Protein AF-A0AAN1XYW9-F1 (afdb_monomer)

Organism: NCBI:txid3016050

Radius of gyration: 22.47 Å; Cα contacts (8 Å, |Δi|>4): 338; chains: 1; bounding box: 47×52×66 Å

Sequence (275 aa):
MSMLGVDISKDTFHCCLQRGEKRSEASFENTRTGFRKLRSWLRTHRAHEVHVCMESTGPYWRHLAANLHKAKIRVSVVNPTRTAYFAKSRLLRTKTDAVDARMLAQFCASERPALWEPDSDEILSLRGLLAYRDQLIAQRIALTQIVQSVAVGATLLKMNETHLVGIAEMVKQIESQIQGVLCSDVTLSRNAQLLQTIPGVASLTAANVLAELPVHRLHSAKAAAAYAGLTPAERQSGTPCVRMMWYQLPRKSSVKLGLSGAYHEPTLKRFAAVD

pLDDT: mean 82.21, std 18.02, range [32.16, 96.94]

InterPro domains:
  IPR002525 Transposase IS110-like, N-terminal [PF01548] (4-149)
  IPR003346 Transposase IS116/IS110/IS902, C-terminal [PF02371] (192-239)
  IPR047650 Transposase IS110-like [NF033542] (4-239)
  IPR047650 Transposase IS110-like [PTHR33055] (3-240)

Foldseek 3Di:
DKEWFWEDDDFKIKIWIGDPPDIDIDMATLDPVRLVVVVVVCVVVVVPAYAYEYEPPPDSVQVSLVSCVVVVHFYDYDYPVVLVVQCVVVVPPDDDSNVSRVSRSVCCVPVVDDTDDDDDPLLVVLVVLLVVLVVLVVVLVVLVVVLPDPPDDPVVNVVSVVVNVVSVVVNVVSVVVSVVSCVVDPVSVVQLVVQVVDPPQDSSNSSVCSSQQPVVPAPDPVSRCVSQQLDWDWDPDPDTDIDRDHDDRPDPSSVVVSVVVLVVDPVSVVVVPDD

Mean predicted aligned error: 9.8 Å

Solvent-accessible surface area (backbone atoms only — not comparable to full-atom values): 15506 Å² total; per-residue (Å²): 124,29,25,28,2,34,30,68,48,83,66,33,33,26,37,20,39,36,49,88,89,48,74,50,75,53,74,38,45,64,42,80,66,23,55,52,50,50,55,49,52,37,55,75,68,69,46,84,49,47,40,35,23,31,54,63,60,76,72,60,43,53,63,56,50,53,52,38,46,76,70,73,40,48,37,22,68,39,62,60,68,60,55,53,51,51,39,56,76,68,69,61,82,74,88,44,57,67,54,48,2,40,49,34,16,51,47,39,67,74,68,58,64,68,75,56,73,85,75,54,71,62,47,53,49,48,43,50,47,54,52,53,45,54,50,50,51,51,51,46,54,56,50,50,55,54,66,71,40,94,87,63,56,72,70,58,44,56,52,50,52,54,49,47,53,53,46,53,52,50,45,53,53,47,54,51,49,49,52,49,56,33,66,73,35,72,66,51,34,54,53,35,54,61,43,42,72,40,88,91,35,46,69,70,55,24,50,51,49,63,50,71,48,65,60,95,79,43,93,41,72,67,53,47,34,52,72,48,24,68,46,71,48,79,45,89,75,74,81,79,51,77,47,81,45,82,45,79,55,99,47,80,74,58,66,53,59,60,56,59,51,30,75,73,36,79,78,40,46,74,70,73,72,72,137

Structure (mmCIF, N/CA/C/O backbone):
data_AF-A0AAN1XYW9-F1
#
_entry.id   AF-A0AAN1XYW9-F1
#
loop_
_atom_site.group_PDB
_atom_site.id
_atom_site.type_symbol
_atom_site.label_atom_id
_atom_site.label_alt_id
_atom_site.label_comp_id
_atom_site.label_asym_id
_atom_site.label_entity_id
_atom_site.label_seq_id
_atom_site.pdbx_PDB_ins_code
_atom_site.Cartn_x
_atom_site.Cartn_y
_atom_site.Cartn_z
_atom_site.occupancy
_atom_site.B_iso_or_equiv
_atom_site.auth_seq_id
_atom_site.auth_comp_id
_atom_site.auth_asym_id
_atom_site.auth_atom_id
_atom_site.pdbx_PDB_model_num
ATOM 1 N N . MET A 1 1 ? 11.379 -3.417 -25.604 1.00 83.75 1 MET A N 1
ATOM 2 C CA . MET A 1 1 ? 10.806 -2.984 -24.311 1.00 83.75 1 MET A CA 1
ATOM 3 C C . MET A 1 1 ? 11.900 -2.877 -23.254 1.00 83.75 1 MET A C 1
ATOM 5 O O . MET A 1 1 ? 12.698 -3.799 -23.133 1.00 83.75 1 MET A O 1
ATOM 9 N N . SER A 1 2 ? 11.980 -1.749 -22.549 1.00 93.38 2 SER A N 1
ATOM 10 C CA . SER A 1 2 ? 12.969 -1.493 -21.487 1.00 93.38 2 SER A CA 1
ATOM 11 C C . SER A 1 2 ? 12.341 -1.750 -20.118 1.00 93.38 2 SER A C 1
ATOM 13 O O . SER A 1 2 ? 11.176 -1.405 -19.922 1.00 93.38 2 SER A O 1
ATOM 15 N N . MET A 1 3 ? 13.098 -2.303 -19.173 1.00 96.12 3 MET A N 1
ATOM 16 C CA . MET A 1 3 ? 12.615 -2.534 -17.806 1.00 96.12 3 MET A CA 1
ATOM 17 C C . MET A 1 3 ? 13.219 -1.491 -16.876 1.00 96.12 3 MET A C 1
ATOM 19 O O . MET A 1 3 ? 14.426 -1.276 -16.907 1.00 96.12 3 MET A O 1
ATOM 23 N N . LEU A 1 4 ? 12.396 -0.832 -16.069 1.00 96.94 4 LEU A N 1
ATOM 24 C CA . LEU A 1 4 ? 12.842 0.131 -15.070 1.00 96.94 4 LEU A CA 1
ATOM 25 C C . LEU A 1 4 ? 12.492 -0.408 -13.688 1.00 96.94 4 LEU A C 1
ATOM 27 O O . LEU A 1 4 ? 11.319 -0.473 -13.339 1.00 96.94 4 LEU A O 1
ATOM 31 N N . GLY A 1 5 ? 13.493 -0.779 -12.905 1.00 96.88 5 GLY A N 1
ATOM 32 C CA . GLY A 1 5 ? 13.300 -1.062 -11.489 1.00 96.88 5 GLY A CA 1
ATOM 33 C C . GLY A 1 5 ? 13.424 0.217 -10.677 1.00 96.88 5 GLY A C 1
ATOM 34 O O . GLY A 1 5 ? 14.322 1.021 -10.941 1.00 96.88 5 GLY A O 1
ATOM 35 N N . VAL A 1 6 ? 12.509 0.418 -9.731 1.00 96.12 6 VAL A N 1
ATOM 36 C CA . VAL A 1 6 ? 12.484 1.607 -8.879 1.00 96.12 6 VAL A CA 1
ATOM 37 C C . VAL A 1 6 ? 12.348 1.207 -7.422 1.00 96.12 6 VAL A C 1
ATOM 39 O O . VAL A 1 6 ? 11.307 0.689 -7.019 1.00 96.12 6 VAL A O 1
ATOM 42 N N . ASP A 1 7 ? 13.384 1.502 -6.650 1.00 93.94 7 ASP A N 1
ATOM 43 C CA . ASP A 1 7 ? 13.349 1.421 -5.196 1.00 93.94 7 ASP A CA 1
ATOM 44 C C . ASP A 1 7 ? 13.034 2.804 -4.608 1.00 93.94 7 ASP A C 1
ATOM 46 O O . ASP A 1 7 ? 13.578 3.815 -5.061 1.00 93.94 7 ASP A O 1
ATOM 50 N N . ILE A 1 8 ? 12.085 2.873 -3.672 1.00 92.50 8 ILE A N 1
ATOM 51 C CA . ILE A 1 8 ? 11.446 4.130 -3.255 1.00 92.50 8 ILE A CA 1
ATOM 52 C C . ILE A 1 8 ? 11.586 4.314 -1.751 1.00 92.50 8 ILE A C 1
ATOM 54 O O . ILE A 1 8 ? 11.045 3.548 -0.957 1.00 92.50 8 ILE A O 1
ATOM 58 N N . SER A 1 9 ? 12.216 5.424 -1.385 1.00 89.31 9 SER A N 1
ATOM 59 C CA . SER A 1 9 ? 12.309 5.932 -0.025 1.00 89.31 9 SER A CA 1
ATOM 60 C C . SER A 1 9 ? 11.408 7.156 0.161 1.00 89.31 9 SER A C 1
ATOM 62 O O . SER A 1 9 ? 10.740 7.631 -0.763 1.00 89.31 9 SER A O 1
ATOM 64 N N . LYS A 1 10 ? 11.359 7.676 1.392 1.00 88.62 10 LYS A N 1
ATOM 65 C CA . LYS A 1 10 ? 10.560 8.861 1.731 1.00 88.62 10 LYS A CA 1
ATOM 66 C C . LYS A 1 10 ? 10.903 10.053 0.832 1.00 88.62 10 LYS A C 1
ATOM 68 O O . LYS A 1 10 ? 10.008 10.594 0.186 1.00 88.62 10 LYS A O 1
ATOM 73 N N . ASP A 1 11 ? 12.182 10.421 0.784 1.00 91.69 11 ASP A N 1
ATOM 74 C CA . ASP A 1 11 ? 12.641 11.669 0.161 1.00 91.69 11 ASP A CA 1
ATOM 75 C C . ASP A 1 11 ? 13.210 11.467 -1.252 1.00 91.69 11 ASP A C 1
ATOM 77 O O . ASP A 1 11 ? 13.246 12.404 -2.051 1.00 91.69 11 ASP A O 1
ATOM 81 N N . THR A 1 12 ? 13.618 10.245 -1.599 1.00 94.25 12 THR A N 1
ATOM 82 C CA . THR A 1 12 ? 14.264 9.908 -2.875 1.00 94.25 12 THR A CA 1
ATOM 83 C C . THR A 1 12 ? 13.785 8.566 -3.418 1.00 94.25 12 THR A C 1
ATOM 85 O O . THR A 1 12 ? 13.199 7.753 -2.707 1.00 94.25 12 THR A O 1
ATOM 88 N N . PHE A 1 13 ? 14.040 8.319 -4.699 1.00 94.88 13 PHE A N 1
ATOM 89 C CA . PHE A 1 13 ? 13.904 7.003 -5.308 1.00 94.88 13 PHE A CA 1
ATOM 90 C C . PHE A 1 13 ? 15.073 6.716 -6.253 1.00 94.88 13 PHE A C 1
ATOM 92 O O . PHE A 1 13 ? 15.542 7.599 -6.982 1.00 94.88 13 PHE A O 1
ATOM 99 N N . HIS A 1 14 ? 15.536 5.470 -6.234 1.00 95.69 14 HIS A N 1
ATOM 100 C CA . HIS A 1 14 ? 16.635 4.957 -7.042 1.00 95.69 14 HIS A CA 1
ATOM 101 C C . HIS A 1 14 ? 16.076 4.171 -8.223 1.00 95.69 14 HIS A C 1
ATOM 103 O O . HIS A 1 14 ? 15.133 3.397 -8.094 1.00 95.69 14 HIS A O 1
ATOM 109 N N . CYS A 1 15 ? 16.636 4.398 -9.403 1.00 96.69 15 CYS A N 1
ATOM 110 C CA . CYS A 1 15 ? 16.171 3.847 -10.665 1.00 96.69 15 CYS A CA 1
ATOM 111 C C . CYS A 1 15 ? 17.282 3.048 -11.337 1.00 96.69 15 CYS A C 1
ATOM 113 O O . CYS A 1 15 ? 18.400 3.538 -11.487 1.00 96.69 15 CYS A O 1
ATOM 115 N N . CYS A 1 16 ? 16.941 1.862 -11.836 1.00 96.75 16 CYS A N 1
ATOM 116 C CA . CYS A 1 16 ? 17.793 1.074 -12.718 1.00 96.75 16 CYS A CA 1
ATOM 117 C C . CYS A 1 16 ? 17.035 0.765 -14.012 1.00 96.75 16 CYS A C 1
ATOM 119 O O . CYS A 1 16 ? 16.055 0.017 -14.010 1.00 96.75 16 CYS A O 1
ATOM 121 N N . LEU A 1 17 ? 17.472 1.358 -15.123 1.00 96.62 17 LEU A N 1
ATOM 122 C CA . LEU A 1 17 ? 16.944 1.100 -16.458 1.00 96.62 17 LEU A CA 1
ATOM 123 C C . LEU A 1 17 ? 17.774 0.004 -17.132 1.00 96.62 17 LEU A C 1
ATOM 125 O O . LEU A 1 17 ? 18.958 0.187 -17.411 1.00 96.62 17 LEU A O 1
ATOM 129 N N . GLN A 1 18 ? 17.125 -1.110 -17.446 1.00 94.25 18 GLN A N 1
ATOM 130 C CA . GLN A 1 18 ? 17.683 -2.250 -18.162 1.00 94.25 18 GLN A CA 1
ATOM 131 C C . GLN A 1 18 ? 17.183 -2.258 -19.615 1.00 94.25 18 GLN A C 1
ATOM 133 O O . GLN A 1 18 ? 15.976 -2.281 -19.883 1.00 94.25 18 GLN A O 1
ATOM 138 N N . ARG A 1 19 ? 18.120 -2.286 -20.570 1.00 89.44 19 ARG A N 1
ATOM 139 C CA . ARG A 1 19 ? 17.864 -2.411 -22.014 1.00 89.44 19 ARG A CA 1
ATOM 140 C C . ARG A 1 19 ? 18.784 -3.470 -22.619 1.00 89.44 19 ARG A C 1
ATOM 142 O O . ARG A 1 19 ? 19.917 -3.167 -22.989 1.00 89.44 19 ARG A O 1
ATOM 149 N N . GLY A 1 20 ? 18.298 -4.706 -22.735 1.00 83.00 20 GLY A N 1
ATOM 150 C CA . GLY A 1 20 ? 19.160 -5.836 -23.097 1.00 83.00 20 GLY A CA 1
ATOM 151 C C . GLY A 1 20 ? 20.253 -5.989 -22.042 1.00 83.00 20 GLY A C 1
ATOM 152 O O . GLY A 1 20 ? 19.934 -6.060 -20.859 1.00 83.00 20 GLY A O 1
ATOM 153 N N . GLU A 1 21 ? 21.521 -5.947 -22.441 1.00 82.31 21 GLU A N 1
ATOM 154 C CA . GLU A 1 21 ? 22.665 -5.979 -21.516 1.00 82.31 21 GLU A CA 1
ATOM 155 C C . GLU A 1 21 ? 23.029 -4.603 -20.937 1.00 82.31 21 GLU A C 1
ATOM 157 O O . GLU A 1 21 ? 23.646 -4.518 -19.874 1.00 82.31 21 GLU A O 1
ATOM 162 N N . LYS A 1 22 ? 22.611 -3.510 -21.591 1.00 89.31 22 LYS A N 1
ATOM 163 C CA . LYS A 1 22 ? 22.940 -2.149 -21.152 1.00 89.31 22 LYS A CA 1
ATOM 164 C C . LYS A 1 22 ? 22.124 -1.758 -19.924 1.00 89.31 22 LYS A C 1
ATOM 166 O O . LYS A 1 22 ? 20.918 -2.014 -19.850 1.00 89.31 22 LYS A O 1
ATOM 171 N N . ARG A 1 23 ? 22.798 -1.090 -18.987 1.00 92.06 23 ARG A N 1
ATOM 172 C CA . ARG A 1 23 ? 22.231 -0.586 -17.735 1.00 92.06 23 ARG A CA 1
ATOM 173 C C . ARG A 1 23 ? 22.511 0.898 -17.581 1.00 92.06 23 ARG A C 1
ATOM 175 O O . ARG A 1 23 ? 23.581 1.375 -17.955 1.00 92.06 23 ARG A O 1
ATOM 182 N N . SER A 1 24 ? 21.551 1.612 -17.015 1.00 94.75 24 SER A N 1
ATOM 183 C CA . SER A 1 24 ? 21.704 3.012 -16.629 1.00 94.75 24 SER A CA 1
ATOM 184 C C . SER A 1 24 ? 21.036 3.216 -15.279 1.00 94.75 24 SER A C 1
ATOM 186 O O . SER A 1 24 ? 19.908 2.771 -15.074 1.00 94.75 24 SER A O 1
ATOM 188 N N . GLU A 1 25 ? 21.732 3.872 -14.360 1.00 95.62 25 GLU A N 1
ATOM 189 C CA . GLU A 1 25 ? 21.270 4.087 -12.990 1.00 95.62 25 GLU A CA 1
ATOM 190 C C . GLU A 1 25 ? 21.166 5.587 -12.715 1.00 95.62 25 GLU A C 1
ATOM 192 O O . GLU A 1 25 ? 21.947 6.382 -13.240 1.00 95.62 25 GLU A O 1
ATOM 197 N N . ALA A 1 26 ? 20.157 5.981 -11.945 1.00 96.19 26 ALA A N 1
ATOM 198 C CA . ALA A 1 26 ? 19.940 7.364 -11.545 1.00 96.19 26 ALA A CA 1
ATOM 199 C C . ALA A 1 26 ? 19.097 7.426 -10.273 1.00 96.19 26 ALA A C 1
ATOM 201 O O . ALA A 1 26 ? 18.317 6.517 -9.994 1.00 96.19 26 ALA A O 1
ATOM 202 N N . SER A 1 27 ? 19.200 8.536 -9.552 1.00 96.25 27 SER A N 1
ATOM 203 C CA . SER A 1 27 ? 18.380 8.810 -8.375 1.00 96.25 27 SER A CA 1
ATOM 204 C C . SER A 1 27 ? 17.706 10.161 -8.507 1.00 96.25 27 SER A C 1
ATOM 206 O O . SER A 1 27 ? 18.260 11.101 -9.082 1.00 96.25 27 SER A O 1
ATOM 208 N N . PHE A 1 28 ? 16.495 10.256 -7.974 1.00 96.56 28 PHE A N 1
ATOM 209 C CA . PHE A 1 28 ? 15.681 11.460 -8.041 1.00 96.56 28 PHE A CA 1
ATOM 210 C C . PHE A 1 28 ? 14.983 11.699 -6.705 1.00 96.56 28 PHE A C 1
ATOM 212 O O . PHE A 1 28 ? 14.752 10.775 -5.932 1.00 96.56 28 PHE A O 1
ATOM 219 N N . GLU A 1 29 ? 14.612 12.947 -6.451 1.00 96.12 29 GLU A N 1
ATOM 220 C CA . GLU A 1 29 ? 13.765 13.306 -5.313 1.00 96.12 29 GLU A CA 1
ATOM 221 C C . GLU A 1 29 ? 12.350 12.746 -5.489 1.00 96.12 29 GLU A C 1
ATOM 223 O O . GLU A 1 29 ? 11.792 12.786 -6.589 1.00 96.12 29 GLU A O 1
ATOM 228 N N . ASN A 1 30 ? 11.717 12.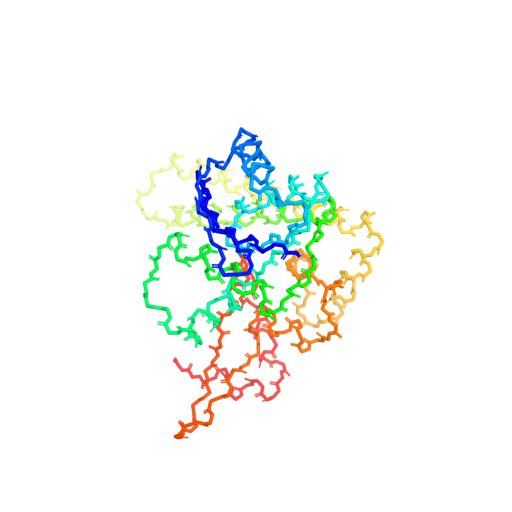317 -4.401 1.00 93.81 30 ASN A N 1
ATOM 229 C CA . ASN A 1 30 ? 10.323 11.884 -4.380 1.00 93.81 30 ASN A CA 1
ATOM 230 C C . ASN A 1 30 ? 9.359 13.086 -4.388 1.00 93.81 30 ASN A C 1
ATOM 232 O O . ASN A 1 30 ? 8.554 13.306 -3.486 1.00 93.81 30 ASN A O 1
ATOM 236 N N . THR A 1 31 ? 9.484 13.915 -5.420 1.00 94.94 31 THR A N 1
ATOM 237 C CA . THR A 1 31 ? 8.733 15.155 -5.604 1.00 94.94 31 THR A CA 1
ATOM 238 C C . THR A 1 31 ? 8.219 15.253 -7.036 1.00 94.94 31 THR A C 1
ATOM 240 O O . THR A 1 31 ? 8.709 14.600 -7.962 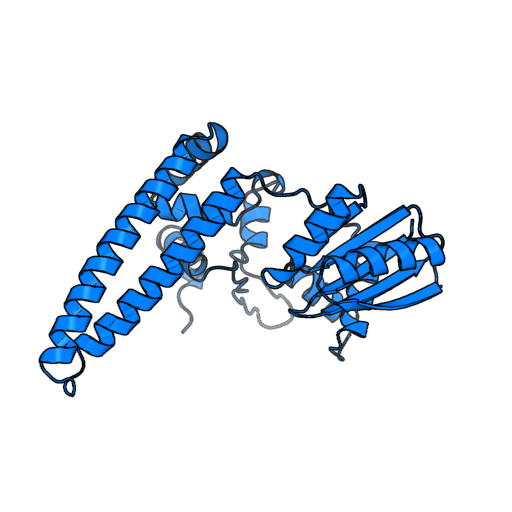1.00 94.94 31 THR A O 1
ATOM 243 N N . ARG A 1 32 ? 7.260 16.155 -7.278 1.00 92.50 32 ARG A N 1
ATOM 244 C CA . ARG A 1 32 ? 6.763 16.440 -8.638 1.00 92.50 32 ARG A CA 1
ATOM 245 C C . ARG A 1 32 ? 7.881 16.903 -9.584 1.00 92.50 32 ARG A C 1
ATOM 247 O O . ARG A 1 32 ? 7.790 16.717 -10.799 1.00 92.50 32 ARG A O 1
ATOM 254 N N . THR A 1 33 ? 8.924 17.530 -9.048 1.00 94.94 33 THR A N 1
ATOM 255 C CA . THR A 1 33 ? 10.147 17.913 -9.762 1.00 94.94 33 THR A CA 1
ATOM 256 C C . THR A 1 33 ? 10.952 16.676 -10.153 1.00 94.94 33 THR A C 1
ATOM 258 O O . THR A 1 33 ? 11.291 16.525 -11.327 1.00 94.94 33 THR A O 1
ATOM 261 N N . GLY A 1 34 ? 11.186 15.756 -9.213 1.00 95.31 34 GLY A N 1
ATOM 262 C CA . GLY A 1 34 ? 11.870 14.490 -9.476 1.00 95.31 34 GLY A CA 1
ATOM 263 C C . GLY A 1 34 ? 11.146 13.606 -10.491 1.00 95.31 34 GLY A C 1
ATOM 264 O O . GLY A 1 34 ? 11.782 13.074 -11.396 1.00 95.31 34 GLY A O 1
ATOM 265 N N . PHE A 1 35 ? 9.810 13.558 -10.471 1.00 94.38 35 PHE A N 1
ATOM 266 C CA . PHE A 1 35 ? 9.030 12.813 -11.474 1.00 94.38 35 PHE A CA 1
ATOM 267 C C . PHE A 1 35 ? 9.230 13.360 -12.897 1.00 94.38 35 PHE A C 1
ATOM 269 O O . PHE A 1 35 ? 9.329 12.604 -13.867 1.00 94.38 35 PHE A O 1
ATOM 276 N N . ARG A 1 36 ? 9.345 14.689 -13.043 1.00 95.00 36 ARG A N 1
ATOM 277 C CA . ARG A 1 36 ? 9.680 15.320 -14.331 1.00 95.00 36 ARG A CA 1
ATOM 278 C C . ARG A 1 36 ? 11.111 15.000 -14.762 1.00 95.00 36 ARG A C 1
ATOM 280 O O . ARG A 1 36 ? 11.320 14.702 -15.939 1.00 95.00 36 ARG A O 1
ATOM 287 N N . LYS A 1 37 ? 12.071 15.022 -13.827 1.00 96.62 37 LYS A N 1
ATOM 288 C CA . LYS A 1 37 ? 13.470 14.638 -14.082 1.00 96.62 37 LYS A CA 1
ATOM 289 C C . LYS A 1 37 ? 13.560 13.185 -14.564 1.00 96.62 37 LYS A C 1
ATOM 291 O O . LYS A 1 37 ? 14.172 12.951 -15.603 1.00 96.62 37 LYS A O 1
ATOM 296 N N . LEU A 1 38 ? 12.852 12.254 -13.917 1.00 96.31 38 LEU A N 1
ATOM 297 C CA . LEU A 1 38 ? 12.760 10.852 -14.339 1.00 96.31 38 LEU A CA 1
ATOM 298 C C . LEU A 1 38 ? 12.258 10.724 -15.783 1.00 96.31 38 LEU A C 1
ATOM 300 O O . LEU A 1 38 ? 12.896 10.082 -16.612 1.00 96.31 38 LEU A O 1
ATOM 304 N N . ARG A 1 39 ? 11.139 11.376 -16.123 1.00 93.50 39 ARG A N 1
ATOM 305 C CA . ARG A 1 39 ? 10.606 11.348 -17.497 1.00 93.50 39 ARG A CA 1
ATOM 306 C C . ARG A 1 39 ? 11.598 11.906 -18.514 1.00 93.50 39 ARG A C 1
ATOM 308 O O . ARG A 1 39 ? 11.700 11.380 -19.619 1.00 93.50 39 ARG A O 1
ATOM 315 N N . SER A 1 40 ? 12.327 12.963 -18.157 1.00 94.38 40 SER A N 1
ATOM 316 C CA . SER A 1 40 ? 13.364 13.507 -19.031 1.00 94.38 40 SER A CA 1
ATOM 317 C C . SER A 1 40 ? 14.512 12.524 -19.226 1.00 94.38 40 SER A C 1
ATOM 319 O O . SER A 1 40 ? 14.919 12.292 -20.359 1.00 94.38 40 SER A O 1
ATOM 321 N N . TRP A 1 41 ? 14.960 11.886 -18.148 1.00 95.88 41 TRP A N 1
ATOM 322 C CA . TRP A 1 41 ? 16.004 10.870 -18.177 1.00 95.88 41 TRP A CA 1
ATOM 323 C C . TRP A 1 41 ? 15.620 9.664 -19.048 1.00 95.88 41 TRP A C 1
ATOM 325 O O . TRP A 1 41 ? 16.429 9.229 -19.869 1.00 95.88 41 TRP A O 1
ATOM 335 N N . LEU A 1 42 ? 14.368 9.194 -18.975 1.00 93.62 42 LEU A N 1
ATOM 336 C CA . LEU A 1 42 ? 13.853 8.134 -19.854 1.00 93.62 42 LEU A CA 1
ATOM 337 C C . LEU A 1 42 ? 13.888 8.530 -21.340 1.00 93.62 42 LEU A C 1
ATOM 339 O O . LEU A 1 42 ? 14.264 7.715 -22.185 1.00 93.62 42 LEU A O 1
ATOM 343 N N . ARG A 1 43 ? 13.560 9.790 -21.670 1.00 92.12 43 ARG A N 1
ATOM 344 C CA . ARG A 1 43 ? 13.661 10.309 -23.049 1.00 92.12 43 ARG A CA 1
ATOM 345 C C . ARG A 1 43 ? 15.107 10.377 -23.533 1.00 92.12 43 ARG A C 1
ATOM 347 O O . ARG A 1 43 ? 15.376 9.935 -24.646 1.00 92.12 43 ARG A O 1
ATOM 354 N N . THR A 1 44 ? 16.034 10.865 -22.706 1.00 93.19 44 THR A N 1
ATOM 355 C CA . THR A 1 44 ? 17.471 10.916 -23.038 1.00 93.19 44 THR A CA 1
ATOM 356 C C . THR A 1 44 ? 18.016 9.527 -23.365 1.00 93.19 44 THR A C 1
ATOM 358 O O . THR A 1 44 ? 18.772 9.360 -24.317 1.00 93.19 44 THR A O 1
ATOM 361 N N . HIS A 1 45 ? 17.554 8.502 -22.646 1.00 91.00 45 HIS A N 1
ATOM 362 C CA . HIS A 1 45 ? 17.936 7.111 -22.884 1.00 91.00 45 HIS A CA 1
ATOM 363 C C . HIS A 1 45 ? 17.127 6.431 -24.000 1.00 91.00 45 HIS A C 1
ATOM 365 O O . HIS A 1 45 ? 17.220 5.211 -24.147 1.00 91.00 45 HIS A O 1
ATOM 371 N N . ARG A 1 46 ? 16.339 7.180 -24.791 1.00 87.94 46 ARG A N 1
ATOM 372 C CA . ARG A 1 46 ? 15.474 6.677 -25.881 1.00 87.94 46 ARG A CA 1
ATOM 373 C C . ARG A 1 46 ? 14.589 5.502 -25.447 1.00 87.94 46 ARG A C 1
ATOM 375 O O . ARG A 1 46 ? 14.343 4.564 -26.206 1.00 87.94 46 ARG A O 1
ATOM 382 N N . ALA A 1 47 ? 14.144 5.522 -24.194 1.00 86.06 47 ALA A N 1
ATOM 383 C CA . ALA A 1 47 ? 13.319 4.481 -23.607 1.00 86.06 47 ALA A CA 1
ATOM 384 C C . ALA A 1 47 ? 11.840 4.830 -23.840 1.00 86.06 47 ALA A C 1
ATOM 386 O O . ALA A 1 47 ? 11.155 5.325 -22.950 1.00 86.06 47 ALA A O 1
ATOM 387 N N . HIS A 1 48 ? 11.368 4.631 -25.075 1.00 80.81 48 HIS A N 1
ATOM 388 C CA . HIS A 1 48 ? 9.993 4.968 -25.477 1.00 80.81 48 HIS A CA 1
ATOM 389 C C . HIS A 1 48 ? 8.964 3.963 -24.943 1.00 80.81 48 HIS A C 1
ATOM 391 O O . HIS A 1 48 ? 7.871 4.346 -24.542 1.00 80.81 48 HIS A O 1
ATOM 397 N N . GLU A 1 49 ? 9.344 2.686 -24.864 1.00 90.25 49 GLU A N 1
ATOM 398 C CA . GLU A 1 49 ? 8.544 1.635 -24.239 1.00 90.25 49 GLU A CA 1
ATOM 399 C C . GLU A 1 49 ? 9.217 1.152 -22.959 1.00 90.25 49 GLU A C 1
ATOM 401 O O . GLU A 1 49 ? 10.210 0.414 -23.008 1.00 90.25 49 GLU A O 1
ATOM 406 N N . VAL A 1 50 ? 8.661 1.549 -21.816 1.00 94.31 50 VAL A N 1
ATOM 407 C CA . VAL A 1 50 ? 9.188 1.213 -20.489 1.00 94.31 50 VAL A CA 1
ATOM 408 C C . VAL A 1 50 ? 8.133 0.477 -19.679 1.00 94.31 50 VAL A C 1
ATOM 410 O O . VAL A 1 50 ? 6.958 0.845 -19.706 1.00 94.31 50 VAL A O 1
ATOM 413 N N . HIS A 1 51 ? 8.567 -0.557 -18.963 1.00 96.19 51 HIS A N 1
ATOM 414 C CA . HIS A 1 51 ? 7.819 -1.193 -17.883 1.00 96.19 51 HIS A CA 1
ATOM 415 C C . HIS A 1 51 ? 8.496 -0.870 -16.566 1.00 96.19 51 HIS A C 1
ATOM 417 O O . HIS A 1 51 ? 9.613 -1.313 -16.304 1.00 96.19 51 HIS A O 1
ATOM 423 N N . VAL A 1 52 ? 7.823 -0.070 -15.756 1.00 96.81 52 VAL A N 1
ATOM 424 C CA . VAL A 1 52 ? 8.294 0.305 -14.432 1.00 96.81 52 VAL A CA 1
ATOM 425 C C . VAL A 1 52 ? 7.836 -0.740 -13.429 1.00 96.81 52 VAL A C 1
ATOM 427 O O . VAL A 1 52 ? 6.651 -1.041 -13.367 1.00 96.81 52 VAL A O 1
ATOM 430 N N . CYS A 1 53 ? 8.752 -1.270 -12.633 1.00 96.69 53 CYS A N 1
ATOM 431 C CA . CYS A 1 53 ? 8.463 -2.158 -11.519 1.00 96.69 53 CYS A CA 1
ATOM 432 C C . CYS A 1 53 ? 8.953 -1.509 -10.230 1.00 96.69 53 CYS A C 1
ATOM 434 O O . CYS A 1 53 ? 10.122 -1.140 -10.127 1.00 96.69 53 CYS A O 1
ATOM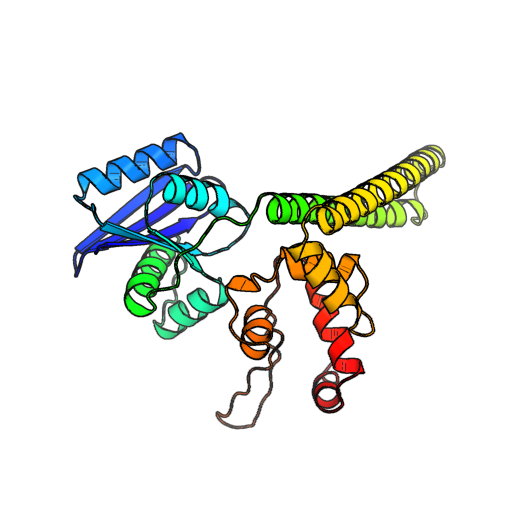 436 N N . MET A 1 54 ? 8.058 -1.376 -9.259 1.00 95.12 54 MET A N 1
ATOM 437 C CA . MET A 1 54 ? 8.355 -0.823 -7.940 1.00 95.12 54 MET A CA 1
ATOM 438 C C . MET A 1 54 ? 7.729 -1.684 -6.851 1.00 95.12 54 MET A C 1
ATOM 440 O O . MET A 1 54 ? 6.692 -2.314 -7.063 1.00 95.12 54 MET A O 1
ATOM 444 N N . GLU A 1 55 ? 8.355 -1.713 -5.686 1.00 89.12 55 GLU A N 1
ATOM 445 C CA . GLU A 1 55 ? 7.851 -2.454 -4.535 1.00 89.12 55 GLU A CA 1
ATOM 446 C C . GLU A 1 55 ? 6.788 -1.645 -3.770 1.00 89.12 55 GLU A C 1
ATOM 448 O O . GLU A 1 55 ? 6.877 -0.421 -3.662 1.00 89.12 55 GLU A O 1
ATOM 453 N N . SER A 1 56 ? 5.770 -2.315 -3.221 1.00 82.25 56 SER A N 1
ATOM 454 C CA . SER A 1 56 ? 4.699 -1.669 -2.448 1.00 82.25 56 SER A CA 1
ATOM 455 C C . SER A 1 56 ? 5.072 -1.383 -0.982 1.00 82.25 56 SER A C 1
ATOM 457 O O . SER A 1 56 ? 4.245 -1.578 -0.086 1.00 82.25 56 SER A O 1
ATOM 459 N N . THR A 1 57 ? 6.306 -0.953 -0.713 1.00 73.12 57 THR A N 1
ATOM 460 C CA . THR A 1 57 ? 6.798 -0.707 0.653 1.00 73.12 57 THR A CA 1
ATOM 461 C C . THR A 1 57 ? 6.408 0.697 1.122 1.00 73.12 57 THR A C 1
ATOM 463 O O . THR A 1 57 ? 6.782 1.709 0.530 1.00 73.12 57 THR A O 1
ATOM 466 N N . GLY A 1 58 ? 5.601 0.773 2.185 1.00 74.38 58 GLY A N 1
ATOM 467 C CA . GLY A 1 58 ? 5.083 2.040 2.714 1.00 74.38 58 GLY A CA 1
ATOM 468 C C . GLY A 1 58 ? 4.113 2.769 1.763 1.00 74.38 58 GLY A C 1
ATOM 469 O O . GLY A 1 58 ? 3.590 2.176 0.819 1.00 74.38 58 GLY A O 1
ATOM 470 N N . PRO A 1 59 ? 3.809 4.058 2.015 1.00 80.06 59 PRO A N 1
ATOM 471 C CA . PRO A 1 59 ? 2.886 4.837 1.184 1.00 80.06 59 PRO A CA 1
ATOM 472 C C . PRO A 1 59 ? 3.561 5.559 0.004 1.00 80.06 59 PRO A C 1
ATOM 474 O O . PRO A 1 59 ? 2.868 6.004 -0.911 1.00 80.06 59 PRO A O 1
ATOM 477 N N . TYR A 1 60 ? 4.891 5.699 0.018 1.00 85.88 60 TYR A N 1
ATOM 478 C CA . TYR A 1 60 ? 5.628 6.633 -0.844 1.00 85.88 60 TYR A CA 1
ATOM 479 C C . TYR A 1 60 ? 5.553 6.303 -2.339 1.00 85.88 60 TYR A C 1
ATOM 481 O O . TYR A 1 60 ? 5.547 7.211 -3.169 1.00 85.88 60 TYR A O 1
ATOM 489 N N . TRP A 1 61 ? 5.409 5.025 -2.691 1.00 89.81 61 TRP A N 1
ATOM 490 C CA . TRP A 1 61 ? 5.309 4.575 -4.080 1.00 89.81 61 TRP A CA 1
ATOM 491 C C . TRP A 1 61 ? 4.059 5.092 -4.808 1.00 89.81 61 TRP A C 1
ATOM 493 O O . TRP A 1 61 ? 4.076 5.259 -6.029 1.00 89.81 61 TRP A O 1
ATOM 503 N N . ARG A 1 62 ? 2.973 5.388 -4.078 1.00 89.12 62 ARG A N 1
ATOM 504 C CA . ARG A 1 62 ? 1.654 5.709 -4.655 1.00 89.12 62 ARG A CA 1
ATOM 505 C C . ARG A 1 62 ? 1.690 6.940 -5.553 1.00 89.12 62 ARG A C 1
ATOM 507 O O . ARG A 1 62 ? 1.101 6.935 -6.632 1.00 89.12 62 ARG A O 1
ATOM 514 N N . HIS A 1 63 ? 2.398 7.988 -5.131 1.00 89.94 63 HIS A N 1
ATOM 515 C CA . HIS A 1 63 ? 2.488 9.231 -5.898 1.00 89.94 63 HIS A CA 1
ATOM 516 C C . HIS A 1 63 ? 3.245 9.038 -7.213 1.00 89.94 63 HIS A C 1
ATOM 518 O O . HIS A 1 63 ? 2.809 9.548 -8.249 1.00 89.94 63 HIS A O 1
ATOM 524 N N . LEU A 1 64 ? 4.337 8.270 -7.185 1.00 93.31 64 LEU A N 1
ATOM 525 C CA . LEU A 1 64 ? 5.111 7.960 -8.380 1.00 93.31 64 LEU A CA 1
ATOM 526 C C . LEU A 1 64 ? 4.316 7.057 -9.333 1.00 93.31 64 LEU A C 1
ATOM 528 O O . LEU A 1 64 ? 4.212 7.375 -10.518 1.00 93.31 64 LEU A O 1
ATOM 532 N N . ALA A 1 65 ? 3.697 5.989 -8.821 1.00 94.12 65 ALA A N 1
ATOM 533 C CA . ALA A 1 65 ? 2.863 5.083 -9.611 1.00 94.12 65 ALA A CA 1
ATOM 534 C C . ALA A 1 65 ? 1.719 5.829 -10.311 1.00 94.12 65 ALA A C 1
ATOM 536 O O . ALA A 1 65 ? 1.569 5.729 -11.530 1.00 94.12 65 ALA A O 1
ATOM 537 N N . ALA A 1 66 ? 0.973 6.660 -9.575 1.00 91.62 66 ALA A N 1
ATOM 538 C CA . ALA A 1 66 ? -0.109 7.463 -10.137 1.00 91.62 66 ALA A CA 1
ATOM 539 C C . ALA A 1 66 ? 0.391 8.470 -11.188 1.00 91.62 66 ALA A C 1
ATOM 541 O O . ALA A 1 66 ? -0.264 8.675 -12.211 1.00 91.62 66 ALA A O 1
ATOM 542 N N . ASN A 1 67 ? 1.553 9.098 -10.971 1.00 93.31 67 ASN A N 1
ATOM 543 C CA . ASN A 1 67 ? 2.134 10.032 -11.937 1.00 93.31 67 ASN A CA 1
ATOM 544 C C . ASN A 1 67 ? 2.525 9.337 -13.250 1.00 93.31 67 ASN A C 1
ATOM 546 O O . ASN A 1 67 ? 2.207 9.836 -14.330 1.00 93.31 67 ASN A O 1
ATOM 550 N N . LEU A 1 68 ? 3.182 8.181 -13.151 1.00 94.00 68 LEU A N 1
ATOM 551 C CA . LEU A 1 68 ? 3.607 7.382 -14.297 1.00 94.00 68 LEU A CA 1
ATOM 552 C C . LEU A 1 68 ? 2.409 6.803 -15.059 1.00 94.00 68 LEU A C 1
ATOM 554 O O . LEU A 1 68 ? 2.373 6.895 -16.285 1.00 94.00 68 LEU A O 1
ATOM 558 N N . HIS A 1 69 ? 1.396 6.308 -14.344 1.00 93.75 69 HIS A N 1
ATOM 559 C CA . HIS A 1 69 ? 0.146 5.836 -14.939 1.00 93.75 69 HIS A CA 1
ATOM 560 C C . HIS A 1 69 ? -0.573 6.958 -15.708 1.00 93.75 69 HIS A C 1
ATOM 562 O O . HIS A 1 69 ? -0.935 6.780 -16.869 1.00 93.75 69 HIS A O 1
ATOM 568 N N . LYS A 1 70 ? -0.690 8.165 -15.126 1.00 92.00 70 LYS A N 1
ATOM 569 C CA . LYS A 1 70 ? -1.235 9.353 -15.823 1.00 92.00 70 LYS A CA 1
ATOM 570 C C . LYS A 1 70 ? -0.433 9.724 -17.075 1.00 92.00 70 LYS A C 1
ATOM 572 O O . LYS A 1 70 ? -0.999 10.225 -18.040 1.00 92.00 70 LYS A O 1
ATOM 577 N N . ALA A 1 71 ? 0.873 9.462 -17.079 1.00 91.25 71 ALA A N 1
ATOM 578 C CA . ALA A 1 71 ? 1.738 9.643 -18.242 1.00 91.25 71 ALA A CA 1
ATOM 579 C C . ALA A 1 71 ? 1.661 8.485 -19.262 1.00 91.25 71 ALA A C 1
ATOM 581 O O . ALA A 1 71 ? 2.453 8.473 -20.203 1.00 91.25 71 ALA A O 1
ATOM 582 N N . LYS A 1 72 ? 0.727 7.534 -19.091 1.00 92.94 72 LYS A N 1
ATOM 583 C CA . LYS A 1 72 ? 0.549 6.325 -19.915 1.00 92.94 72 LYS A CA 1
ATOM 584 C C . LYS A 1 72 ? 1.786 5.418 -19.954 1.00 92.94 72 LYS A C 1
ATOM 586 O O . LYS A 1 72 ? 2.020 4.711 -20.931 1.00 92.94 72 LYS A O 1
ATOM 591 N N . ILE A 1 73 ? 2.594 5.438 -18.893 1.00 93.94 73 ILE A N 1
ATOM 592 C CA . ILE A 1 73 ? 3.729 4.528 -18.722 1.00 93.94 73 ILE A CA 1
ATOM 593 C C . ILE A 1 73 ? 3.231 3.274 -18.002 1.00 93.94 73 ILE A C 1
ATOM 595 O O . ILE A 1 73 ? 2.491 3.371 -17.025 1.00 93.94 73 ILE A O 1
ATOM 599 N N . ARG A 1 74 ? 3.655 2.093 -18.466 1.00 95.50 74 ARG A N 1
ATOM 600 C CA . ARG A 1 74 ? 3.326 0.817 -17.817 1.00 95.50 74 ARG A CA 1
ATOM 601 C C . ARG A 1 74 ? 4.012 0.737 -16.461 1.00 95.50 74 ARG A C 1
ATOM 603 O O . ARG A 1 74 ? 5.237 0.813 -16.393 1.00 95.50 74 ARG A O 1
ATOM 610 N N . VAL A 1 75 ? 3.229 0.554 -15.407 1.00 96.00 75 VAL A N 1
ATOM 611 C CA . VAL A 1 75 ? 3.711 0.416 -14.030 1.00 96.00 75 VAL A CA 1
ATOM 612 C C . VAL A 1 75 ? 3.233 -0.917 -13.484 1.00 96.00 75 VAL A C 1
ATOM 614 O O . VAL A 1 75 ? 2.101 -1.297 -13.737 1.00 96.00 75 VAL A O 1
ATOM 617 N N . SER A 1 76 ? 4.067 -1.594 -12.710 1.00 95.56 76 SER A N 1
ATOM 618 C CA . SER A 1 76 ? 3.706 -2.716 -11.858 1.00 95.56 76 SER A CA 1
ATOM 619 C C . SER A 1 76 ? 4.173 -2.421 -10.446 1.00 95.56 76 SER A C 1
ATOM 621 O O . SER A 1 76 ? 5.331 -2.074 -10.215 1.00 95.56 76 SER A O 1
ATOM 623 N N . VAL A 1 77 ? 3.250 -2.573 -9.507 1.00 92.88 77 VAL A N 1
ATOM 624 C CA . VAL A 1 77 ? 3.508 -2.446 -8.077 1.00 92.88 77 VAL A CA 1
ATOM 625 C C . VAL A 1 77 ? 3.478 -3.854 -7.505 1.00 92.88 77 VAL A C 1
ATOM 627 O O . VAL A 1 77 ? 2.454 -4.535 -7.577 1.00 92.88 77 VAL A O 1
ATOM 630 N N . VAL A 1 78 ? 4.623 -4.321 -7.017 1.00 90.81 78 VAL A N 1
ATOM 631 C CA . VAL A 1 78 ? 4.832 -5.724 -6.649 1.00 90.81 78 VAL A CA 1
ATOM 632 C C . VAL A 1 78 ? 4.900 -5.903 -5.138 1.00 90.81 78 VAL A C 1
ATOM 634 O O . VAL A 1 78 ? 5.382 -5.037 -4.410 1.00 90.81 78 VAL A O 1
ATOM 637 N N . ASN A 1 79 ? 4.394 -7.047 -4.675 1.00 84.62 79 ASN A N 1
ATOM 638 C CA . ASN A 1 79 ? 4.399 -7.409 -3.262 1.00 84.62 79 ASN A CA 1
ATOM 639 C C . ASN A 1 79 ? 5.854 -7.615 -2.773 1.00 84.62 79 ASN A C 1
ATOM 641 O O . ASN A 1 79 ? 6.559 -8.427 -3.388 1.00 84.62 79 ASN A O 1
ATOM 645 N N . PRO A 1 80 ? 6.265 -6.972 -1.659 1.00 85.19 80 PRO A N 1
ATOM 646 C CA . PRO A 1 80 ? 7.611 -7.073 -1.098 1.00 85.19 80 PRO A CA 1
ATOM 647 C C . PRO A 1 80 ? 8.103 -8.498 -0.823 1.00 85.19 80 PRO A C 1
ATOM 649 O O . PRO A 1 80 ? 9.289 -8.814 -0.875 1.00 85.19 80 PRO A O 1
ATOM 652 N N . THR A 1 81 ? 7.183 -9.418 -0.547 1.00 83.69 81 THR A N 1
ATOM 653 C CA . THR A 1 81 ? 7.518 -10.827 -0.333 1.00 83.69 81 THR A CA 1
ATOM 654 C C . THR A 1 81 ? 8.031 -11.483 -1.609 1.00 83.69 81 THR A C 1
ATOM 656 O O . THR A 1 81 ? 8.984 -12.262 -1.566 1.00 83.69 81 THR A O 1
ATOM 659 N N . ARG A 1 82 ? 7.430 -11.166 -2.764 1.00 87.25 82 ARG A N 1
ATOM 660 C CA . ARG A 1 82 ? 7.835 -11.747 -4.055 1.00 87.25 82 ARG A CA 1
ATOM 661 C C . ARG A 1 82 ? 9.225 -11.270 -4.457 1.00 87.25 82 ARG A C 1
ATOM 663 O O . ARG A 1 82 ? 10.054 -12.079 -4.866 1.00 87.25 82 ARG A O 1
ATOM 670 N N . THR A 1 83 ? 9.483 -9.978 -4.306 1.00 89.38 83 THR A N 1
ATOM 671 C CA . THR A 1 83 ? 10.781 -9.349 -4.581 1.00 89.38 83 THR A CA 1
ATOM 672 C C . THR A 1 83 ? 11.856 -9.855 -3.623 1.00 89.38 83 THR A C 1
ATOM 674 O O . THR A 1 83 ? 12.938 -10.225 -4.073 1.00 89.38 83 THR A O 1
ATOM 677 N N . ALA A 1 84 ? 11.545 -10.013 -2.332 1.00 87.00 84 ALA A N 1
ATOM 678 C CA . ALA A 1 84 ? 12.463 -10.609 -1.361 1.00 87.00 84 ALA A CA 1
ATOM 679 C C . ALA A 1 84 ? 12.831 -12.066 -1.701 1.00 87.00 84 ALA A C 1
ATOM 681 O O . ALA A 1 84 ? 13.994 -12.458 -1.582 1.00 87.00 84 ALA A O 1
ATOM 682 N N . TYR A 1 85 ? 11.869 -12.885 -2.138 1.00 88.75 85 TYR A N 1
ATOM 683 C CA . TYR A 1 85 ? 12.153 -14.252 -2.584 1.00 88.75 85 TYR A CA 1
ATOM 684 C C . TYR A 1 85 ? 12.988 -14.298 -3.855 1.00 88.75 85 TYR A C 1
ATOM 686 O O . TYR A 1 85 ? 13.921 -15.097 -3.949 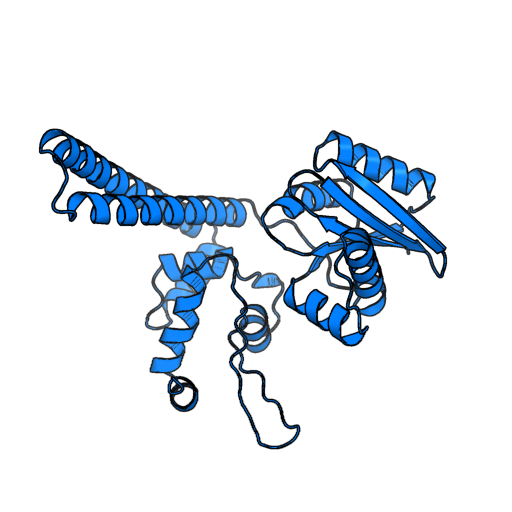1.00 88.75 85 TYR A O 1
ATOM 694 N N . PHE A 1 86 ? 12.700 -13.413 -4.803 1.00 91.62 86 PHE A N 1
ATOM 695 C CA . PHE A 1 86 ? 13.497 -13.294 -6.011 1.00 91.62 86 PHE A CA 1
ATOM 696 C C . PHE A 1 86 ? 14.941 -12.888 -5.693 1.00 91.62 86 PHE A C 1
ATOM 698 O O . PHE A 1 86 ? 15.872 -13.545 -6.158 1.00 91.62 86 PHE A O 1
ATOM 705 N N . ALA A 1 87 ? 15.148 -11.894 -4.826 1.00 89.88 87 ALA A N 1
ATOM 706 C CA . ALA A 1 87 ? 16.478 -11.486 -4.380 1.00 89.88 87 ALA A CA 1
ATOM 707 C C . ALA A 1 87 ? 17.256 -12.653 -3.743 1.00 89.88 87 ALA A C 1
ATOM 709 O O . ALA A 1 87 ? 18.416 -12.889 -4.089 1.00 89.88 87 ALA A O 1
ATOM 710 N N . LYS A 1 88 ? 16.592 -13.447 -2.888 1.00 89.00 88 LYS A N 1
ATOM 711 C CA . LYS A 1 88 ? 17.166 -14.670 -2.300 1.00 89.00 88 LYS A CA 1
ATOM 712 C C . LYS A 1 88 ? 17.545 -15.704 -3.360 1.00 89.00 88 LYS A C 1
ATOM 714 O O . LYS A 1 88 ? 18.639 -16.255 -3.288 1.00 89.00 88 LYS A O 1
ATOM 719 N N . SER A 1 89 ? 16.691 -15.934 -4.360 1.00 91.19 89 SER A N 1
ATOM 720 C CA . SER A 1 89 ? 16.978 -16.870 -5.462 1.00 91.19 89 SER A CA 1
ATOM 721 C C . SER A 1 89 ? 18.199 -16.462 -6.299 1.00 91.19 89 SER A C 1
ATOM 723 O O . SER A 1 89 ? 18.865 -17.308 -6.887 1.00 91.19 89 SER A O 1
ATOM 725 N N . ARG A 1 90 ? 18.526 -15.163 -6.316 1.00 88.75 90 ARG A N 1
ATOM 726 C CA . ARG A 1 90 ? 19.690 -14.587 -7.001 1.00 88.75 90 ARG A CA 1
ATOM 727 C C . ARG A 1 90 ? 20.929 -14.464 -6.110 1.00 88.75 90 ARG A C 1
ATOM 729 O O . ARG A 1 90 ? 21.919 -13.892 -6.551 1.00 88.75 90 ARG A O 1
ATOM 736 N N . LEU A 1 91 ? 20.881 -14.982 -4.878 1.00 87.06 91 LEU A N 1
ATOM 737 C CA . LEU A 1 91 ? 21.962 -14.905 -3.886 1.00 87.06 91 LEU A CA 1
ATOM 738 C C . LEU A 1 91 ? 22.438 -13.467 -3.607 1.00 87.06 91 LEU A C 1
ATOM 740 O O . LEU A 1 91 ? 23.596 -13.245 -3.251 1.00 87.06 91 LEU A O 1
ATOM 744 N N . LEU A 1 92 ? 21.548 -12.480 -3.746 1.00 84.50 92 LEU A N 1
ATOM 745 C CA . LEU A 1 92 ? 21.867 -11.090 -3.436 1.00 84.50 92 LEU A CA 1
ATOM 746 C C . LEU A 1 92 ? 21.987 -10.928 -1.916 1.00 84.50 92 LEU A C 1
ATOM 748 O O . LEU A 1 92 ? 21.012 -11.090 -1.185 1.00 84.50 92 LEU A O 1
ATOM 752 N N . ARG A 1 93 ? 23.208 -10.650 -1.444 1.00 78.25 93 ARG A N 1
ATOM 753 C CA . ARG A 1 93 ? 23.522 -10.447 -0.015 1.00 78.25 93 ARG A CA 1
ATOM 754 C C . ARG A 1 93 ? 23.581 -8.974 0.377 1.00 78.25 93 ARG A C 1
ATOM 756 O O . ARG A 1 93 ? 23.298 -8.632 1.520 1.00 78.25 93 ARG A O 1
ATOM 763 N N . THR A 1 94 ? 23.959 -8.117 -0.564 1.00 83.19 94 THR A N 1
ATOM 764 C CA . THR A 1 94 ? 24.099 -6.678 -0.344 1.00 83.19 94 THR A CA 1
ATOM 765 C C . THR A 1 94 ? 22.755 -5.996 -0.525 1.00 83.19 94 THR A C 1
ATOM 767 O O . THR A 1 94 ? 22.132 -6.153 -1.572 1.00 83.19 94 THR A O 1
ATOM 770 N N . LYS A 1 95 ? 22.344 -5.216 0.477 1.00 80.44 95 LYS A N 1
ATOM 771 C CA . LYS A 1 95 ? 21.137 -4.396 0.425 1.00 80.44 95 LYS A CA 1
ATOM 772 C C . 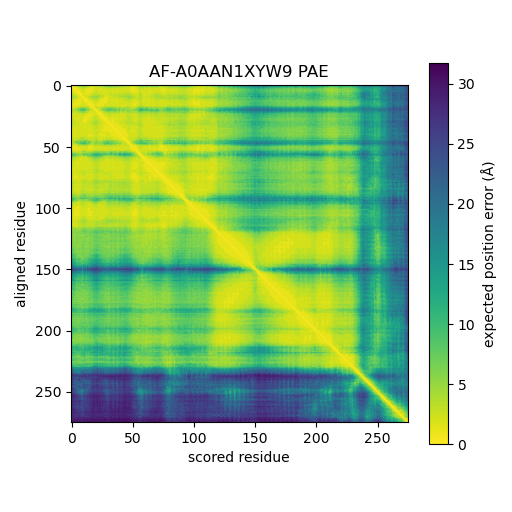LYS A 1 95 ? 21.527 -2.928 0.297 1.00 80.44 95 LYS A C 1
ATOM 774 O O . LYS A 1 95 ? 21.975 -2.320 1.265 1.00 80.44 95 LYS A O 1
ATOM 779 N N . THR A 1 96 ? 21.416 -2.395 -0.910 1.00 87.44 96 THR A N 1
ATOM 780 C CA . THR A 1 96 ? 21.573 -0.966 -1.200 1.00 87.44 96 THR A CA 1
ATOM 781 C C . THR A 1 96 ? 20.514 -0.565 -2.210 1.00 87.44 96 THR A C 1
ATOM 783 O O . THR A 1 96 ? 20.168 -1.369 -3.074 1.00 87.44 96 THR A O 1
ATOM 786 N N . ASP A 1 97 ? 20.069 0.687 -2.168 1.00 87.56 97 ASP A N 1
ATOM 787 C CA . ASP A 1 97 ? 18.983 1.182 -3.024 1.00 87.56 97 ASP A CA 1
ATOM 788 C C . ASP A 1 97 ? 19.270 0.964 -4.525 1.00 87.56 97 ASP A C 1
ATOM 790 O O . ASP A 1 97 ? 18.384 0.656 -5.321 1.00 87.56 97 ASP A O 1
ATOM 794 N N . ALA A 1 98 ? 20.544 1.045 -4.934 1.00 87.94 98 ALA A N 1
ATOM 795 C CA . ALA A 1 98 ? 20.968 0.746 -6.304 1.00 87.94 98 ALA A CA 1
ATOM 796 C C . ALA A 1 98 ? 20.863 -0.752 -6.655 1.00 87.94 98 ALA A C 1
ATOM 798 O O . ALA A 1 98 ? 20.445 -1.110 -7.760 1.00 87.94 98 ALA A O 1
ATOM 799 N N . VAL A 1 99 ? 21.239 -1.641 -5.728 1.00 89.56 99 VAL A N 1
ATOM 800 C CA . VAL A 1 99 ? 21.109 -3.096 -5.909 1.00 89.56 99 VAL A CA 1
ATOM 801 C C . VAL A 1 99 ? 19.637 -3.504 -5.914 1.00 89.56 99 VAL A C 1
ATOM 803 O O . VAL A 1 99 ? 19.247 -4.307 -6.762 1.00 89.56 99 VAL A O 1
ATOM 806 N N . ASP A 1 100 ? 18.819 -2.908 -5.050 1.00 91.31 100 ASP A N 1
ATOM 807 C CA . ASP A 1 100 ? 17.386 -3.179 -4.957 1.00 91.31 100 ASP A CA 1
ATOM 808 C C . ASP A 1 100 ? 16.654 -2.685 -6.217 1.00 91.31 100 ASP A C 1
ATOM 810 O O . ASP A 1 100 ? 15.921 -3.455 -6.846 1.00 91.31 100 ASP A O 1
ATOM 814 N N . ALA A 1 101 ? 16.956 -1.477 -6.710 1.00 93.50 101 ALA A N 1
ATOM 815 C CA . ALA A 1 101 ? 16.439 -0.989 -7.991 1.00 93.50 101 ALA A CA 1
ATOM 816 C C . ALA A 1 101 ? 16.843 -1.901 -9.165 1.00 93.50 101 ALA A C 1
ATOM 818 O O . ALA A 1 101 ? 16.035 -2.198 -10.049 1.00 93.50 101 ALA A O 1
ATOM 819 N N . ARG A 1 102 ? 18.082 -2.406 -9.180 1.00 94.44 102 ARG A N 1
ATOM 820 C CA . ARG A 1 102 ? 18.540 -3.360 -10.202 1.00 94.44 102 ARG A CA 1
ATOM 821 C C . ARG A 1 102 ? 17.805 -4.695 -10.110 1.00 94.44 102 ARG A C 1
ATOM 823 O O . ARG A 1 102 ? 17.414 -5.248 -11.139 1.00 94.44 102 ARG A O 1
ATOM 830 N N . MET A 1 103 ? 17.605 -5.205 -8.900 1.00 94.50 103 MET A N 1
ATOM 831 C CA . MET A 1 103 ? 16.860 -6.435 -8.648 1.00 94.50 103 MET A CA 1
ATOM 832 C C . MET A 1 103 ? 15.415 -6.306 -9.137 1.00 94.50 103 MET A C 1
ATOM 834 O O . MET A 1 103 ? 14.936 -7.199 -9.833 1.00 94.50 103 MET A O 1
ATOM 838 N N . LEU A 1 104 ? 14.762 -5.166 -8.900 1.00 95.44 104 LEU A N 1
ATOM 839 C CA . LEU A 1 104 ? 13.412 -4.888 -9.400 1.00 95.44 104 LEU A CA 1
ATOM 840 C C . LEU A 1 104 ? 13.344 -4.836 -10.932 1.00 95.44 104 LEU A C 1
ATOM 842 O O . LEU A 1 104 ? 12.385 -5.333 -11.523 1.00 95.44 104 LEU A O 1
ATOM 846 N N . ALA A 1 105 ? 14.365 -4.290 -11.598 1.00 95.19 105 ALA A N 1
ATOM 847 C CA . ALA A 1 105 ? 14.431 -4.284 -13.060 1.00 95.19 105 ALA A CA 1
ATOM 848 C C . ALA A 1 105 ? 14.543 -5.714 -13.620 1.00 95.19 105 ALA A C 1
ATOM 850 O O . ALA A 1 105 ? 13.881 -6.057 -14.603 1.00 95.19 105 ALA A O 1
ATOM 851 N N . GLN A 1 106 ? 15.349 -6.560 -12.971 1.00 94.19 106 GLN A N 1
ATOM 852 C CA . GLN A 1 106 ? 15.500 -7.974 -13.324 1.00 94.19 106 GLN A CA 1
ATOM 853 C C . GLN A 1 106 ? 14.228 -8.777 -13.043 1.00 94.19 106 GLN A C 1
ATOM 855 O O . GLN A 1 106 ? 13.819 -9.568 -13.889 1.00 94.19 106 GLN A O 1
ATOM 860 N N . PHE A 1 107 ? 13.584 -8.538 -11.898 1.00 95.06 107 PHE A N 1
ATOM 861 C CA . PHE A 1 107 ? 12.297 -9.131 -11.544 1.00 95.06 107 PHE A CA 1
ATOM 862 C C . PHE A 1 107 ? 11.244 -8.805 -12.604 1.00 95.06 107 PHE A C 1
ATOM 864 O O . PHE A 1 107 ? 10.550 -9.691 -13.092 1.00 95.06 107 PHE A O 1
ATOM 871 N N . CYS A 1 108 ? 11.162 -7.539 -13.021 1.00 95.00 108 CYS A N 1
ATOM 872 C CA . CYS A 1 108 ? 10.250 -7.103 -14.075 1.00 95.00 108 CYS A CA 1
ATOM 873 C C . CYS A 1 108 ? 10.505 -7.840 -15.397 1.00 95.00 108 CYS A C 1
ATOM 875 O O . CYS A 1 108 ? 9.569 -8.286 -16.061 1.00 95.00 108 CYS A O 1
ATOM 877 N N . ALA A 1 109 ? 11.782 -8.012 -15.755 1.00 93.12 109 ALA A N 1
ATOM 878 C CA . ALA A 1 109 ? 12.184 -8.709 -16.969 1.00 93.12 109 ALA A CA 1
ATOM 879 C C . ALA A 1 109 ? 11.808 -10.199 -16.960 1.00 93.12 109 ALA A C 1
ATOM 881 O O . ALA A 1 109 ? 11.367 -10.706 -17.995 1.00 93.12 109 ALA A O 1
ATOM 882 N N . SER A 1 110 ? 11.986 -10.890 -15.826 1.00 92.75 110 SER A N 1
ATOM 883 C CA . SER A 1 110 ? 11.727 -12.331 -15.719 1.00 92.75 110 SER A CA 1
ATOM 884 C C . SER A 1 110 ? 10.260 -12.656 -15.464 1.00 92.75 110 SER A C 1
ATOM 886 O O . SER A 1 110 ? 9.691 -13.477 -16.173 1.00 92.75 110 SER A O 1
ATOM 888 N N . GLU A 1 111 ? 9.644 -12.003 -14.478 1.00 92.19 111 GLU A N 1
ATOM 889 C CA . GLU A 1 111 ? 8.308 -12.351 -13.981 1.00 92.19 111 GLU A CA 1
ATOM 890 C C . GLU A 1 111 ? 7.184 -11.670 -14.758 1.00 92.19 111 GLU A C 1
ATOM 892 O O . GLU A 1 111 ? 6.039 -12.103 -14.661 1.00 92.19 111 GLU A O 1
ATOM 897 N N . ARG A 1 112 ? 7.491 -10.583 -15.484 1.00 91.31 112 ARG A N 1
ATOM 898 C CA . ARG A 1 112 ? 6.521 -9.766 -16.236 1.00 91.31 112 ARG A CA 1
ATOM 899 C C . ARG A 1 112 ? 5.235 -9.518 -15.430 1.00 91.31 112 ARG A C 1
ATOM 901 O O . ARG A 1 112 ? 4.155 -9.945 -15.843 1.00 91.31 112 ARG A O 1
ATOM 908 N N . PRO A 1 113 ? 5.342 -8.870 -14.254 1.00 92.38 113 PRO A N 1
ATOM 909 C CA . PRO A 1 113 ? 4.208 -8.701 -13.357 1.00 92.38 113 PRO A CA 1
ATOM 910 C C . PRO A 1 113 ? 3.052 -7.961 -14.037 1.00 92.38 113 PRO A C 1
ATOM 912 O O . PRO A 1 113 ? 3.264 -7.110 -14.905 1.00 92.38 113 PRO A O 1
ATOM 915 N N . ALA A 1 114 ? 1.828 -8.266 -13.598 1.00 90.81 114 ALA A N 1
ATOM 916 C CA . ALA A 1 114 ? 0.625 -7.587 -14.062 1.00 90.81 114 ALA A CA 1
ATOM 917 C C . ALA A 1 114 ? 0.735 -6.068 -13.866 1.00 90.81 114 ALA A C 1
ATOM 919 O O . ALA A 1 114 ? 1.378 -5.587 -12.922 1.00 90.81 114 ALA A O 1
ATOM 920 N N . LEU A 1 115 ? 0.119 -5.314 -14.774 1.00 92.88 115 LEU A N 1
ATOM 921 C CA . LEU A 1 115 ? 0.110 -3.861 -14.690 1.00 92.88 115 LEU A CA 1
ATOM 922 C C . LEU A 1 115 ? -0.718 -3.413 -13.484 1.00 92.88 115 LEU A C 1
ATOM 924 O O . LEU A 1 115 ? -1.741 -3.999 -13.138 1.00 92.88 115 LEU A O 1
ATOM 928 N N . TRP A 1 116 ? -0.216 -2.389 -12.811 1.00 92.44 116 TRP A N 1
ATOM 929 C CA . TRP A 1 116 ? -0.889 -1.717 -11.725 1.00 92.44 116 TRP A CA 1
ATOM 930 C C . TRP A 1 116 ? -1.871 -0.700 -12.287 1.00 92.44 116 TRP A C 1
ATOM 932 O O . TRP A 1 116 ? -1.526 0.109 -13.151 1.00 92.44 116 TRP A O 1
ATOM 942 N N . GLU A 1 117 ? -3.061 -0.720 -11.711 1.00 86.69 117 GLU A N 1
ATOM 943 C CA . GLU A 1 117 ? -4.104 0.267 -11.924 1.00 86.69 117 GLU A CA 1
ATOM 944 C C . GLU A 1 117 ? -4.348 1.002 -10.602 1.00 86.69 117 GLU A C 1
ATOM 946 O O . GLU A 1 117 ? -4.215 0.390 -9.529 1.00 86.69 117 GLU A O 1
ATOM 951 N N . PRO A 1 118 ? -4.654 2.309 -10.654 1.00 86.50 118 PRO A N 1
ATOM 952 C CA . PRO A 1 118 ? -5.033 3.058 -9.469 1.00 86.50 118 PRO A CA 1
ATOM 953 C C . PRO A 1 118 ? -6.287 2.454 -8.840 1.00 86.50 118 PRO A C 1
ATOM 955 O O . PRO A 1 118 ? -7.230 2.092 -9.539 1.00 86.50 118 PRO A O 1
ATOM 958 N N . ASP A 1 119 ? -6.288 2.361 -7.511 1.00 85.12 119 ASP A N 1
ATOM 959 C CA . ASP A 1 119 ? -7.504 2.017 -6.778 1.00 85.12 119 ASP A CA 1
ATOM 960 C C . ASP A 1 119 ? -8.571 3.105 -7.001 1.00 85.12 119 ASP A C 1
ATOM 962 O O . ASP A 1 119 ? -8.228 4.268 -7.239 1.00 85.12 119 ASP A O 1
ATOM 966 N N . SER A 1 120 ? -9.851 2.733 -6.905 1.00 86.75 120 SER A N 1
ATOM 967 C CA . SER A 1 120 ? -10.953 3.691 -7.021 1.00 86.75 120 SER A CA 1
ATOM 968 C C . SER A 1 120 ? -10.939 4.711 -5.877 1.00 86.75 120 SER A C 1
ATOM 970 O O . SER A 1 120 ? -10.385 4.449 -4.800 1.00 86.75 120 SER A O 1
ATOM 972 N N . ASP A 1 121 ? -11.564 5.870 -6.090 1.00 87.81 121 ASP A N 1
ATOM 973 C CA . ASP A 1 121 ? -11.615 6.939 -5.088 1.00 87.81 121 ASP A CA 1
ATOM 974 C C . ASP A 1 121 ? -12.292 6.468 -3.788 1.00 87.81 121 ASP A C 1
ATOM 976 O O . ASP A 1 121 ? -11.880 6.850 -2.691 1.00 87.81 121 ASP A O 1
ATOM 980 N N . GLU A 1 122 ? -13.253 5.548 -3.882 1.00 90.25 122 GLU A N 1
ATOM 981 C CA . GLU A 1 122 ? -13.929 4.926 -2.744 1.00 90.25 122 GLU A CA 1
ATOM 982 C C . GLU A 1 122 ? -12.972 4.044 -1.936 1.00 90.25 122 GLU A C 1
ATOM 984 O O . GLU A 1 122 ? -12.935 4.144 -0.710 1.00 90.25 122 GLU A O 1
ATOM 989 N N . ILE A 1 123 ? -12.140 3.224 -2.593 1.00 89.06 123 ILE A N 1
ATOM 990 C CA . ILE A 1 123 ? -11.122 2.405 -1.913 1.00 89.06 123 ILE A CA 1
ATOM 991 C C . ILE A 1 123 ? -10.061 3.293 -1.255 1.00 89.06 123 ILE A C 1
ATOM 993 O O . ILE A 1 123 ? -9.619 3.013 -0.134 1.00 89.06 123 ILE A O 1
ATOM 997 N N . LEU A 1 124 ? -9.644 4.370 -1.925 1.00 87.56 124 LEU A N 1
ATOM 998 C CA . LEU A 1 124 ? -8.692 5.330 -1.366 1.00 87.56 124 LEU A CA 1
ATOM 999 C C . LEU A 1 124 ? -9.274 6.043 -0.139 1.00 87.56 124 LEU A C 1
ATOM 1001 O O . LEU A 1 124 ? -8.595 6.125 0.889 1.00 87.56 124 LEU A O 1
ATOM 1005 N N . SER A 1 125 ? -10.530 6.485 -0.219 1.00 90.81 125 SER A N 1
ATOM 1006 C CA . SER A 1 125 ? -11.275 7.078 0.894 1.00 90.81 125 SER A CA 1
ATOM 1007 C C . SER A 1 125 ? -11.402 6.098 2.063 1.00 90.81 125 SER A C 1
ATOM 1009 O O . SER A 1 125 ? -11.017 6.415 3.191 1.00 90.81 125 SER A O 1
ATOM 1011 N N . LEU A 1 126 ? -11.812 4.856 1.785 1.00 91.81 126 LEU A N 1
ATOM 1012 C CA . LEU A 1 126 ? -11.955 3.794 2.780 1.00 91.81 126 LEU A CA 1
ATOM 1013 C C . LEU A 1 126 ? -10.633 3.519 3.510 1.00 91.81 126 LEU A C 1
ATOM 1015 O O . LEU A 1 126 ? -10.601 3.453 4.740 1.00 91.81 126 LEU A O 1
ATOM 1019 N N . ARG A 1 127 ? -9.514 3.426 2.776 1.00 89.00 127 ARG A N 1
ATOM 1020 C CA . ARG A 1 127 ? -8.174 3.304 3.375 1.00 89.00 127 ARG A CA 1
ATOM 1021 C C . ARG A 1 127 ? -7.824 4.522 4.231 1.00 89.00 127 ARG A C 1
ATOM 1023 O O . ARG A 1 127 ? -7.278 4.346 5.319 1.00 89.00 127 ARG A O 1
ATOM 1030 N N . GLY A 1 128 ? -8.114 5.738 3.776 1.00 90.12 128 GLY A N 1
ATOM 1031 C CA . GLY A 1 128 ? -7.871 6.958 4.550 1.00 90.12 128 GLY A CA 1
ATOM 1032 C C . GLY A 1 128 ? -8.601 6.938 5.895 1.00 90.12 128 GLY A C 1
ATOM 1033 O O . GLY A 1 128 ? -7.970 7.057 6.947 1.00 90.12 128 GLY A O 1
ATOM 1034 N N . LEU A 1 129 ? -9.909 6.678 5.864 1.00 94.12 129 LEU A N 1
ATOM 1035 C CA . LEU A 1 129 ? -10.767 6.616 7.049 1.00 94.12 129 LEU A CA 1
ATOM 1036 C C . LEU A 1 129 ? -10.327 5.527 8.027 1.00 94.12 129 LEU A C 1
ATOM 1038 O O . LEU A 1 129 ? -10.162 5.788 9.218 1.00 94.12 129 LEU A O 1
ATOM 1042 N N . LEU A 1 130 ? -10.063 4.315 7.529 1.00 93.19 130 LEU A N 1
ATOM 1043 C CA . LEU A 1 130 ? -9.561 3.227 8.363 1.00 93.19 130 LEU A CA 1
ATOM 1044 C C . LEU A 1 130 ? -8.215 3.599 9.003 1.00 93.19 130 LEU A C 1
ATOM 1046 O O . LEU A 1 130 ? -7.954 3.230 10.143 1.00 93.19 130 LEU A O 1
ATOM 1050 N N . ALA A 1 131 ? -7.307 4.276 8.281 1.00 89.44 131 ALA A N 1
ATOM 1051 C CA . ALA A 1 131 ? -5.971 4.622 8.802 1.00 89.44 131 ALA A CA 1
ATOM 1052 C C . ALA A 1 131 ? -6.083 5.625 9.943 1.00 89.44 131 ALA A C 1
ATOM 1054 O O . ALA A 1 131 ? -5.461 5.462 10.991 1.00 89.44 131 ALA A O 1
ATOM 1055 N N . TYR A 1 132 ? -6.939 6.621 9.751 1.00 93.56 132 TYR A N 1
ATOM 1056 C CA . TYR A 1 132 ? -7.214 7.611 10.770 1.00 93.56 132 TYR A CA 1
ATOM 1057 C C . TYR A 1 132 ? -7.923 7.005 11.990 1.00 93.56 132 TYR A C 1
ATOM 1059 O O . TYR A 1 132 ? -7.552 7.301 13.125 1.00 93.56 132 TYR A O 1
ATOM 1067 N N . ARG A 1 133 ? -8.857 6.065 11.784 1.00 94.69 133 ARG A N 1
ATOM 1068 C CA . ARG A 1 133 ? -9.462 5.290 12.878 1.00 94.69 133 ARG A CA 1
ATOM 1069 C C . ARG A 1 133 ? -8.402 4.566 13.710 1.00 94.69 133 ARG A C 1
ATOM 1071 O O . ARG A 1 133 ? -8.430 4.653 14.934 1.00 94.69 133 ARG A O 1
ATOM 1078 N N . ASP A 1 134 ? -7.474 3.860 13.066 1.00 90.44 134 ASP A N 1
ATOM 1079 C CA . ASP A 1 134 ? -6.412 3.127 13.766 1.00 90.44 134 ASP A CA 1
ATOM 1080 C C . ASP A 1 134 ? -5.530 4.075 14.601 1.00 90.44 134 ASP A C 1
ATOM 1082 O O . ASP A 1 134 ? -5.164 3.745 15.732 1.00 90.44 134 ASP A O 1
ATOM 1086 N N . GLN A 1 135 ? -5.260 5.284 14.094 1.00 93.06 135 GLN A N 1
ATOM 1087 C CA . GLN A 1 135 ? -4.557 6.332 14.835 1.00 93.06 135 GLN A CA 1
ATOM 1088 C C . GLN A 1 135 ? -5.347 6.811 16.063 1.00 93.06 135 GLN A C 1
ATOM 1090 O O . GLN A 1 135 ? -4.776 6.895 17.151 1.00 93.06 135 GLN A O 1
ATOM 1095 N N . LEU A 1 136 ? -6.648 7.086 15.927 1.00 94.50 136 LEU A N 1
ATOM 1096 C CA . LEU A 1 136 ? -7.506 7.489 17.050 1.00 94.50 136 LEU A CA 1
ATOM 1097 C C . LEU A 1 136 ? -7.571 6.404 18.133 1.00 94.50 136 LEU A C 1
ATOM 1099 O O . LEU A 1 136 ? -7.496 6.700 19.324 1.00 94.50 136 LEU A O 1
ATOM 1103 N N . ILE A 1 137 ? -7.652 5.132 17.736 1.00 94.00 137 ILE A N 1
ATOM 1104 C CA . ILE A 1 137 ? -7.632 4.007 18.677 1.00 94.00 137 ILE A CA 1
ATOM 1105 C C . ILE A 1 137 ? -6.288 3.921 19.409 1.00 94.00 137 ILE A C 1
ATOM 1107 O O . ILE A 1 137 ? -6.281 3.710 20.622 1.00 94.00 137 ILE A O 1
ATOM 1111 N N . ALA A 1 138 ? -5.164 4.116 18.714 1.00 92.19 138 ALA A N 1
ATOM 1112 C CA . ALA A 1 138 ? -3.846 4.144 19.345 1.00 92.19 138 ALA A CA 1
ATOM 1113 C C . ALA A 1 138 ? -3.722 5.293 20.362 1.00 92.19 138 ALA A C 1
ATOM 1115 O O . ALA A 1 138 ? -3.239 5.073 21.473 1.00 92.19 138 ALA A O 1
ATOM 1116 N N . GLN A 1 139 ? -4.222 6.486 20.022 1.00 93.00 139 GLN A N 1
ATOM 1117 C CA . GLN A 1 139 ? -4.276 7.626 20.943 1.00 93.00 139 GLN A CA 1
ATOM 1118 C C . GLN A 1 139 ? -5.148 7.329 22.166 1.00 93.00 139 GLN A C 1
ATOM 1120 O O . GLN A 1 139 ? -4.731 7.591 23.291 1.00 93.00 139 GLN A O 1
ATOM 1125 N N . ARG A 1 140 ? -6.326 6.723 21.962 1.00 92.81 140 ARG A N 1
ATOM 1126 C CA . ARG A 1 140 ? -7.219 6.313 23.052 1.00 92.81 140 ARG A CA 1
ATOM 1127 C C . ARG A 1 140 ? -6.515 5.368 24.021 1.00 92.81 140 ARG A C 1
ATOM 1129 O O . ARG A 1 140 ? -6.552 5.608 25.219 1.00 92.81 140 ARG A O 1
ATOM 1136 N N . ILE A 1 141 ? -5.853 4.328 23.507 1.00 91.62 141 ILE A N 1
ATOM 1137 C CA . ILE A 1 141 ? -5.116 3.353 24.328 1.00 91.62 141 ILE A CA 1
ATOM 1138 C C . ILE A 1 141 ? -4.022 4.051 25.143 1.00 91.62 141 ILE A C 1
ATOM 1140 O O . ILE A 1 141 ? -3.937 3.831 26.349 1.00 91.62 141 ILE A O 1
ATOM 1144 N N . ALA A 1 142 ? -3.226 4.915 24.506 1.00 90.19 142 ALA A N 1
ATOM 1145 C CA . ALA A 1 142 ? -2.157 5.647 25.179 1.00 90.19 142 ALA A CA 1
ATOM 1146 C C . ALA A 1 142 ? -2.694 6.551 26.304 1.00 90.19 142 ALA A C 1
ATOM 1148 O O . ALA A 1 142 ? -2.161 6.545 27.410 1.00 90.19 142 ALA A O 1
ATOM 1149 N N . LEU A 1 143 ? -3.786 7.282 26.059 1.00 88.94 143 LEU A N 1
ATOM 1150 C CA . LEU A 1 143 ? -4.404 8.137 27.075 1.00 88.94 143 LEU A CA 1
ATOM 1151 C C . LEU A 1 143 ? -5.032 7.334 28.217 1.00 88.94 143 LEU A C 1
ATOM 1153 O O . LEU A 1 143 ? -4.898 7.724 29.374 1.00 88.94 143 LEU A O 1
ATOM 1157 N N . THR A 1 144 ? -5.670 6.196 27.929 1.00 88.69 144 THR A N 1
ATOM 1158 C CA . THR A 1 144 ? -6.217 5.316 28.972 1.00 88.69 144 THR A CA 1
ATOM 1159 C C . THR A 1 144 ? -5.121 4.813 29.912 1.00 88.69 144 THR A C 1
ATOM 1161 O O . THR A 1 144 ? -5.323 4.810 31.122 1.00 88.69 144 THR A O 1
ATOM 1164 N N . GLN A 1 145 ? -3.945 4.454 29.386 1.00 87.75 145 GLN A N 1
ATOM 1165 C CA . GLN A 1 145 ? -2.803 4.039 30.210 1.00 87.75 145 GLN A CA 1
ATOM 1166 C C . GLN A 1 145 ? -2.317 5.160 31.137 1.00 87.75 145 GLN A C 1
ATOM 1168 O O . GLN A 1 145 ? -1.975 4.898 32.286 1.00 87.75 145 GLN A O 1
ATOM 1173 N N . ILE A 1 146 ? -2.330 6.410 30.665 1.00 85.25 146 ILE A N 1
ATOM 1174 C CA . ILE A 1 146 ? -1.965 7.572 31.485 1.00 85.25 146 ILE A CA 1
ATOM 1175 C C . ILE A 1 146 ? -2.994 7.786 32.601 1.00 85.25 146 ILE A C 1
ATOM 1177 O O . ILE A 1 146 ? -2.605 7.959 33.753 1.00 85.25 146 ILE A O 1
ATOM 1181 N N . VAL A 1 147 ? -4.294 7.729 32.290 1.00 82.88 147 VAL A N 1
ATOM 1182 C CA . VAL A 1 147 ? -5.376 7.884 33.285 1.00 82.88 147 VAL A CA 1
ATOM 1183 C C . VAL A 1 147 ? -5.316 6.802 34.368 1.00 82.88 147 VAL A C 1
ATOM 1185 O O . VAL A 1 147 ? -5.587 7.084 35.528 1.00 82.88 147 VAL A O 1
ATOM 1188 N N . GLN A 1 148 ? -4.924 5.578 34.011 1.00 82.62 148 GLN A N 1
ATOM 1189 C CA . GLN A 1 148 ? -4.774 4.468 34.958 1.00 82.62 148 GLN A CA 1
ATOM 1190 C C . GLN A 1 148 ? -3.481 4.530 35.789 1.00 82.62 148 GLN A C 1
ATOM 1192 O O . GLN A 1 148 ? -3.308 3.728 36.707 1.00 82.62 148 GLN A O 1
ATOM 1197 N N . SER A 1 149 ? -2.557 5.445 35.481 1.00 79.94 149 SER A N 1
ATOM 1198 C CA . SER A 1 149 ? -1.281 5.539 36.188 1.00 79.94 149 SER A CA 1
ATOM 1199 C C . SER A 1 149 ? -1.408 6.315 37.506 1.00 79.94 149 SER A C 1
ATOM 1201 O O . SER A 1 149 ? -2.018 7.379 37.578 1.00 79.94 149 SER A O 1
ATOM 1203 N N . VAL A 1 150 ? -0.792 5.782 38.566 1.00 62.56 150 VAL A N 1
ATOM 1204 C CA . VAL A 1 150 ? -0.954 6.240 39.963 1.00 62.56 150 VAL A CA 1
ATOM 1205 C C . VAL A 1 150 ? -0.348 7.635 40.227 1.00 62.56 150 VAL A C 1
ATOM 1207 O O . VAL A 1 150 ? -0.628 8.251 41.249 1.00 62.56 150 VAL A O 1
ATOM 1210 N N . ALA A 1 151 ? 0.466 8.167 39.309 1.00 72.50 151 ALA A N 1
ATOM 1211 C CA . ALA A 1 151 ? 1.292 9.361 39.523 1.00 72.50 151 ALA A CA 1
ATOM 1212 C C . ALA A 1 151 ? 0.764 10.657 38.864 1.00 72.50 151 ALA A C 1
ATOM 1214 O O . ALA A 1 151 ? 1.515 11.624 38.732 1.00 72.50 151 ALA A O 1
ATOM 1215 N N . VAL A 1 152 ? -0.496 10.705 38.417 1.00 72.25 152 VAL A N 1
ATOM 1216 C CA . VAL A 1 152 ? -1.032 11.849 37.651 1.00 72.25 152 VAL A CA 1
ATOM 1217 C C . VAL A 1 152 ? -1.880 12.766 38.536 1.00 72.25 152 VAL A C 1
ATOM 1219 O O . VAL A 1 152 ? -2.808 12.325 39.206 1.00 72.25 152 VAL A O 1
ATOM 1222 N N . GLY A 1 153 ? -1.581 14.069 38.525 1.00 80.69 153 GLY A N 1
ATOM 1223 C CA . GLY A 1 153 ? -2.345 15.074 39.273 1.00 80.69 153 GLY A CA 1
ATOM 1224 C C . GLY A 1 153 ? -3.783 15.261 38.759 1.00 80.69 153 GLY A C 1
ATOM 1225 O O . GLY A 1 153 ? -4.051 15.120 37.565 1.00 80.69 153 GLY A O 1
ATOM 1226 N N . ALA A 1 154 ? -4.704 15.651 39.648 1.00 83.06 154 ALA A N 1
ATOM 1227 C CA . ALA A 1 154 ? -6.150 15.722 39.383 1.00 83.06 154 ALA A CA 1
ATOM 1228 C C . ALA A 1 154 ? -6.545 16.549 38.141 1.00 83.06 154 ALA A C 1
ATOM 1230 O O . ALA A 1 154 ? -7.434 16.159 37.385 1.00 83.06 154 ALA A O 1
ATOM 1231 N N . THR A 1 155 ? -5.863 17.669 37.883 1.00 84.88 155 THR A N 1
ATOM 1232 C CA . THR A 1 155 ? -6.120 18.509 36.700 1.00 84.88 155 THR A CA 1
ATOM 1233 C C . THR A 1 155 ? -5.813 17.775 35.394 1.00 84.88 155 THR A C 1
ATOM 1235 O O . THR A 1 155 ? -6.594 17.845 34.446 1.00 84.88 155 THR A O 1
ATOM 1238 N N . LEU A 1 156 ? -4.6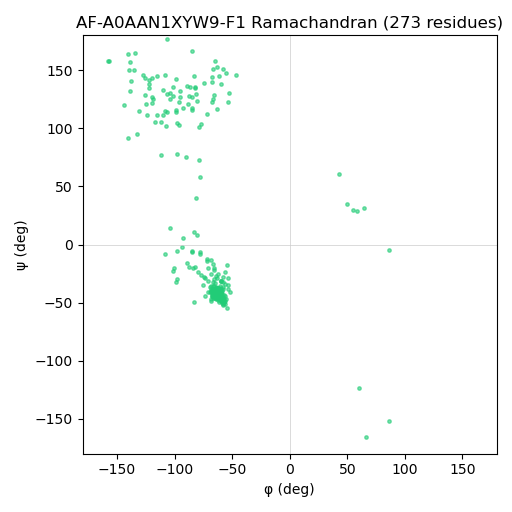97 17.040 35.350 1.00 83.88 156 LEU A N 1
ATOM 1239 C CA . LEU A 1 156 ? -4.283 16.278 34.171 1.00 83.88 156 LEU A CA 1
ATOM 1240 C C . LEU A 1 156 ? -5.213 15.085 33.922 1.00 83.88 156 LEU A C 1
ATOM 1242 O O . LEU A 1 156 ? -5.529 14.798 32.769 1.00 83.88 156 LEU A O 1
ATOM 1246 N N . LEU A 1 157 ? -5.706 14.436 34.983 1.00 85.19 157 LEU A N 1
ATOM 1247 C CA . LEU A 1 157 ? -6.721 13.383 34.869 1.00 85.19 157 LEU A CA 1
ATOM 1248 C C . LEU A 1 157 ? -7.989 13.908 34.188 1.00 85.19 157 LEU A C 1
ATOM 1250 O O . LEU A 1 157 ? -8.409 13.351 33.177 1.00 85.19 157 LEU A O 1
ATOM 1254 N N . LYS A 1 158 ? -8.528 15.041 34.655 1.00 87.00 158 LYS A N 1
ATOM 1255 C CA . LYS A 1 158 ? -9.738 15.649 34.078 1.00 87.00 158 LYS A CA 1
ATOM 1256 C C . LYS A 1 158 ? -9.562 16.056 32.607 1.00 87.00 158 LYS A C 1
ATOM 1258 O O . LYS A 1 158 ? -10.473 15.878 31.794 1.00 87.00 158 LYS A O 1
ATOM 1263 N N . MET A 1 159 ? -8.390 16.585 32.242 1.00 87.69 159 MET A N 1
ATOM 1264 C CA . MET A 1 159 ? -8.060 16.900 30.843 1.00 87.69 159 MET A CA 1
ATOM 1265 C C . MET A 1 159 ? -8.033 15.636 29.974 1.00 87.69 159 MET A C 1
ATOM 1267 O O . MET A 1 159 ? -8.633 15.610 28.899 1.00 87.69 159 MET A O 1
ATOM 1271 N N . ASN A 1 160 ? -7.394 14.569 30.459 1.00 87.75 160 ASN A N 1
ATOM 1272 C CA . ASN A 1 160 ? -7.305 13.302 29.737 1.00 87.75 160 ASN A CA 1
ATOM 1273 C C . ASN A 1 160 ? -8.666 12.613 29.587 1.00 87.75 160 ASN A C 1
ATOM 1275 O O . ASN A 1 160 ? -8.955 12.083 28.518 1.00 87.75 160 ASN A O 1
ATOM 1279 N N . GLU A 1 161 ? -9.521 12.647 30.610 1.00 88.25 161 GLU A N 1
ATOM 1280 C CA . GLU A 1 161 ? -10.899 12.145 30.526 1.00 88.25 161 GLU A CA 1
ATOM 1281 C C . GLU A 1 161 ? -11.697 12.884 29.448 1.00 88.25 161 GLU A C 1
ATOM 1283 O O . GLU A 1 161 ? -12.343 12.255 28.610 1.00 88.25 161 GLU A O 1
ATOM 1288 N N . THR A 1 162 ? -11.577 14.213 29.400 1.00 91.19 162 THR A N 1
ATOM 1289 C CA . THR A 1 162 ? -12.219 15.034 28.362 1.00 91.19 162 THR A CA 1
ATOM 1290 C C . THR A 1 162 ? -11.710 14.658 26.965 1.00 91.19 162 THR A C 1
ATOM 1292 O O . THR A 1 162 ? -12.500 14.485 26.036 1.00 91.19 162 THR A O 1
ATOM 1295 N N . HIS A 1 163 ? -10.397 14.454 26.806 1.00 92.19 163 HIS A N 1
ATOM 1296 C CA . HIS A 1 163 ? -9.814 13.980 25.547 1.00 92.19 163 HIS A CA 1
ATOM 1297 C C . HIS A 1 163 ? -10.303 12.579 25.158 1.00 92.19 163 HIS A C 1
ATOM 1299 O O . HIS A 1 163 ? -10.563 12.329 23.981 1.00 92.19 163 HIS A O 1
ATOM 1305 N N . LEU A 1 164 ? -10.452 11.663 26.119 1.00 92.50 164 LEU A N 1
ATOM 1306 C CA . LEU A 1 164 ? -10.960 10.315 25.862 1.00 92.50 164 LEU A CA 1
ATOM 1307 C C . LEU A 1 164 ? -12.398 10.341 25.337 1.00 92.50 164 LEU A C 1
ATOM 1309 O O . LEU A 1 164 ? -12.699 9.608 24.392 1.00 92.50 164 LEU A O 1
ATOM 1313 N N . VAL A 1 165 ? -13.254 11.202 25.898 1.00 94.25 165 VAL A N 1
ATOM 1314 C CA . VAL A 1 165 ? -14.624 11.411 25.403 1.00 94.25 165 VAL A CA 1
ATOM 1315 C C . VAL A 1 165 ? -14.595 11.936 23.966 1.00 94.25 165 VAL A C 1
ATOM 1317 O O . VAL A 1 165 ? -15.207 11.329 23.087 1.00 94.25 165 VAL A O 1
ATOM 1320 N N . GLY A 1 166 ? -13.803 12.977 23.690 1.00 95.75 166 GLY A N 1
ATOM 1321 C CA . GLY A 1 166 ? -13.679 13.533 22.338 1.00 95.75 166 GLY A CA 1
ATOM 1322 C C . GLY A 1 166 ? -13.159 12.519 21.311 1.00 95.75 166 GLY A C 1
ATOM 1323 O O . GLY A 1 166 ? -13.682 12.420 20.202 1.00 95.75 166 GLY A O 1
ATOM 1324 N N . ILE A 1 167 ? -12.167 11.698 21.674 1.00 95.00 167 ILE A N 1
ATOM 1325 C CA . ILE A 1 167 ? -11.668 10.629 20.794 1.00 95.00 167 ILE A CA 1
ATOM 1326 C C . ILE A 1 167 ? -12.739 9.567 20.546 1.00 95.00 167 ILE A C 1
ATOM 1328 O O . ILE A 1 167 ? -12.862 9.088 19.419 1.00 95.00 167 ILE A O 1
ATOM 1332 N N . ALA A 1 168 ? -13.521 9.189 21.559 1.00 94.38 168 ALA A N 1
ATOM 1333 C CA . ALA A 1 168 ? -14.604 8.227 21.385 1.00 94.38 168 ALA A CA 1
ATOM 1334 C C . ALA A 1 168 ? -15.668 8.736 20.394 1.00 94.38 168 ALA A C 1
ATOM 1336 O O . ALA A 1 168 ? -16.112 7.977 19.529 1.00 94.38 168 ALA A O 1
ATOM 1337 N N . GLU A 1 169 ? -16.019 10.021 20.462 1.00 96.56 169 GLU A N 1
ATOM 1338 C CA . GLU A 1 169 ? -16.929 10.662 19.508 1.00 96.56 169 GLU A CA 1
ATOM 1339 C C . GLU A 1 169 ? -16.348 10.700 18.091 1.00 96.56 169 GLU A C 1
ATOM 1341 O O . GLU A 1 169 ? -17.026 10.298 17.143 1.00 96.56 169 GLU A O 1
ATOM 1346 N N . MET A 1 170 ? -15.077 11.091 17.939 1.00 96.69 170 MET A N 1
ATOM 1347 C CA . MET A 1 170 ? -14.393 11.077 16.641 1.00 96.69 170 MET A CA 1
ATOM 1348 C C . MET A 1 170 ? -14.347 9.670 16.034 1.00 96.69 170 MET A C 1
ATOM 1350 O O . MET A 1 170 ? -14.605 9.502 14.843 1.00 96.69 170 MET A O 1
ATOM 1354 N N . VAL A 1 171 ? -14.081 8.632 16.837 1.00 95.62 171 VAL A N 1
ATOM 1355 C CA . VAL A 1 171 ? -14.116 7.237 16.367 1.00 95.62 171 VAL A CA 1
ATOM 1356 C C . VAL A 1 171 ? -15.506 6.878 15.842 1.00 95.62 171 VAL A C 1
ATOM 1358 O O . VAL A 1 171 ? -15.605 6.320 14.751 1.00 95.62 171 VAL A O 1
ATOM 1361 N N . LYS A 1 172 ? -16.574 7.242 16.562 1.00 96.31 172 LYS A N 1
ATOM 1362 C CA . LYS A 1 172 ? -17.957 6.989 16.130 1.00 96.31 172 LYS A CA 1
ATOM 1363 C C . LYS A 1 172 ? -18.282 7.697 14.810 1.00 96.31 172 LYS A C 1
ATOM 1365 O O . LYS A 1 172 ? -18.898 7.100 13.928 1.00 96.31 172 LYS A O 1
ATOM 1370 N N . GLN A 1 173 ? -17.843 8.946 14.649 1.00 96.81 173 GLN A N 1
ATOM 1371 C CA . GLN A 1 173 ? -18.017 9.701 13.404 1.00 96.81 173 GLN A CA 1
ATOM 1372 C C . GLN A 1 173 ? -17.294 9.030 12.230 1.00 96.81 173 GLN A C 1
ATOM 1374 O O . GLN A 1 173 ? -17.887 8.845 11.169 1.00 96.81 173 GLN A O 1
ATOM 1379 N N . ILE A 1 174 ? -16.043 8.605 12.425 1.00 96.38 174 ILE A N 1
ATOM 1380 C CA . ILE A 1 174 ? -15.262 7.923 11.387 1.00 96.38 174 ILE A CA 1
ATOM 1381 C C . ILE A 1 174 ? -15.864 6.562 11.030 1.00 96.38 174 ILE A C 1
ATOM 1383 O O . ILE A 1 174 ? -15.944 6.225 9.851 1.00 96.38 174 ILE A O 1
ATOM 1387 N N . GLU A 1 175 ? -16.341 5.790 12.006 1.00 95.38 175 GLU A N 1
ATOM 1388 C CA . GLU A 1 175 ? -17.034 4.524 11.740 1.00 95.38 175 GLU A CA 1
ATOM 1389 C C . GLU A 1 175 ? -18.324 4.732 10.934 1.00 95.38 175 GLU A C 1
ATOM 1391 O O . GLU A 1 175 ? -18.591 3.963 10.009 1.00 95.38 175 GLU A O 1
ATOM 1396 N N . SER A 1 176 ? -19.071 5.810 11.199 1.00 95.56 176 SER A N 1
ATOM 1397 C CA . SER A 1 176 ? -20.230 6.194 10.384 1.00 95.56 176 SER A CA 1
ATOM 1398 C C . SER A 1 176 ? -19.836 6.577 8.955 1.00 95.56 176 SER A C 1
ATOM 1400 O O . SER A 1 176 ? -20.529 6.200 8.012 1.00 95.56 176 SER A O 1
ATOM 1402 N N . GLN A 1 177 ? -18.728 7.299 8.767 1.00 96.25 177 GLN A N 1
ATOM 1403 C CA . GLN A 1 177 ? -18.227 7.643 7.431 1.00 96.25 177 GLN A CA 1
ATOM 1404 C C . GLN A 1 177 ? -17.761 6.401 6.662 1.00 96.25 177 GLN A C 1
ATOM 1406 O O . GLN A 1 177 ? -18.043 6.284 5.473 1.00 96.25 177 GLN A O 1
ATOM 1411 N N . ILE A 1 178 ? -17.120 5.439 7.339 1.00 95.12 178 ILE A N 1
ATOM 1412 C CA . ILE A 1 178 ? -16.747 4.142 6.753 1.00 95.12 178 ILE A CA 1
ATOM 1413 C C . ILE A 1 178 ? -17.992 3.420 6.231 1.00 95.12 178 ILE A C 1
ATOM 1415 O O . ILE A 1 178 ? -17.982 2.953 5.095 1.00 95.12 178 ILE A O 1
ATOM 1419 N N . GLN A 1 179 ? -19.072 3.356 7.021 1.00 93.94 179 GLN A N 1
ATOM 1420 C CA . GLN A 1 179 ? -20.335 2.776 6.548 1.00 93.94 179 GLN A CA 1
ATOM 1421 C C . GLN A 1 179 ? -20.913 3.553 5.362 1.00 93.94 179 GLN A C 1
ATOM 1423 O O . GLN A 1 179 ? -21.374 2.937 4.407 1.00 93.94 179 GLN A O 1
ATOM 1428 N N . GLY A 1 180 ? -20.841 4.886 5.387 1.00 94.19 180 GLY A N 1
ATOM 1429 C CA . GLY A 1 180 ? -21.271 5.731 4.272 1.00 94.19 180 GLY A CA 1
ATOM 1430 C C . GLY A 1 180 ? -20.576 5.373 2.956 1.00 94.19 180 GLY A C 1
ATOM 1431 O O . GLY A 1 180 ? -21.252 5.178 1.951 1.00 94.19 180 GLY A O 1
ATOM 1432 N N . VAL A 1 181 ? -19.248 5.203 2.978 1.00 93.56 181 VAL A N 1
ATOM 1433 C CA . VAL A 1 181 ? -18.458 4.805 1.797 1.00 93.56 181 VAL A CA 1
ATOM 1434 C C . VAL A 1 181 ? -18.807 3.392 1.322 1.00 93.56 181 VAL A C 1
ATOM 1436 O O . VAL A 1 181 ? -18.883 3.142 0.122 1.00 93.56 181 VAL A O 1
ATOM 1439 N N . LEU A 1 182 ? -19.044 2.454 2.244 1.00 92.19 182 LEU A N 1
ATOM 1440 C CA . LEU A 1 182 ? -19.468 1.101 1.869 1.00 92.19 182 LEU A CA 1
ATOM 1441 C C . LEU A 1 182 ? -20.843 1.096 1.195 1.00 92.19 182 LEU A C 1
ATOM 1443 O O . LEU A 1 182 ? -21.047 0.335 0.257 1.00 92.19 182 LEU A O 1
ATOM 1447 N N . CYS A 1 183 ? -21.772 1.931 1.662 1.00 90.62 183 CYS A N 1
ATOM 1448 C CA . CYS A 1 183 ? -23.125 2.015 1.119 1.00 90.62 183 CYS A CA 1
ATOM 1449 C C . CYS A 1 183 ? -23.214 2.832 -0.178 1.00 90.62 183 CYS A C 1
ATOM 1451 O O . CYS A 1 183 ? -24.160 2.634 -0.938 1.00 90.62 183 CYS A O 1
ATOM 1453 N N . SER A 1 184 ? -22.273 3.748 -0.436 1.00 90.38 184 SER A N 1
ATOM 1454 C CA . SER A 1 184 ? -22.312 4.610 -1.623 1.00 90.38 184 SER A CA 1
ATOM 1455 C C . SER A 1 184 ? -21.972 3.878 -2.920 1.00 90.38 184 SER A C 1
ATOM 1457 O O . SER A 1 184 ? -22.459 4.274 -3.974 1.00 90.38 184 SER A O 1
ATOM 1459 N N . ASP A 1 185 ? -21.156 2.821 -2.856 1.00 90.12 185 ASP A N 1
ATOM 1460 C CA . ASP A 1 185 ? -20.809 2.004 -4.021 1.00 90.12 185 ASP A CA 1
ATOM 1461 C C . ASP A 1 185 ? -21.511 0.640 -3.986 1.00 90.12 185 ASP A C 1
ATOM 1463 O O . ASP A 1 185 ? -21.442 -0.106 -3.007 1.00 90.12 185 ASP A O 1
ATOM 1467 N N . VAL A 1 186 ? -22.168 0.289 -5.094 1.00 90.56 186 VAL A N 1
ATOM 1468 C CA . VAL A 1 186 ? -22.956 -0.950 -5.215 1.00 90.56 186 VAL A CA 1
ATOM 1469 C C . VAL A 1 186 ? -22.071 -2.191 -5.065 1.00 90.56 186 VAL A C 1
ATOM 1471 O O . VAL A 1 186 ? -22.481 -3.180 -4.451 1.00 90.56 186 VAL A O 1
ATOM 1474 N N . THR A 1 187 ? -20.849 -2.149 -5.600 1.00 89.88 187 THR A N 1
ATOM 1475 C CA . THR A 1 187 ? -19.919 -3.283 -5.564 1.00 89.88 187 THR A CA 1
ATOM 1476 C C . THR A 1 187 ? -19.350 -3.474 -4.159 1.00 89.88 187 THR A C 1
ATOM 1478 O O . THR A 1 187 ? -19.321 -4.601 -3.659 1.00 89.88 187 THR A O 1
ATOM 1481 N N . LEU A 1 188 ? -18.944 -2.391 -3.491 1.00 89.06 188 LEU A N 1
ATOM 1482 C CA . LEU A 1 188 ? -18.459 -2.405 -2.112 1.00 89.06 188 LEU A CA 1
ATOM 1483 C C . LEU A 1 188 ? -19.542 -2.865 -1.146 1.00 89.06 188 LEU A C 1
ATOM 1485 O O . LEU A 1 188 ? -19.269 -3.747 -0.334 1.00 89.06 188 LEU A O 1
ATOM 1489 N N . SER A 1 189 ? -20.762 -2.340 -1.269 1.00 92.44 189 SER A N 1
ATOM 1490 C CA . SER A 1 189 ? -21.897 -2.726 -0.429 1.00 92.44 189 SER A CA 1
ATOM 1491 C C . SER A 1 189 ? -22.174 -4.224 -0.535 1.00 92.44 189 SER A C 1
ATOM 1493 O O . SER A 1 189 ? -22.170 -4.941 0.470 1.00 92.44 189 SER A O 1
ATOM 1495 N N . ARG A 1 190 ? -22.294 -4.738 -1.768 1.00 93.31 190 ARG A N 1
ATOM 1496 C CA . ARG A 1 190 ? -22.498 -6.168 -2.025 1.00 93.31 190 ARG A CA 1
ATOM 1497 C C . ARG A 1 190 ? -21.369 -7.018 -1.444 1.00 93.31 190 ARG A C 1
ATOM 1499 O O . ARG A 1 190 ? -21.630 -8.006 -0.762 1.00 93.31 190 ARG A O 1
ATOM 1506 N N . ASN A 1 191 ? -20.115 -6.651 -1.699 1.00 91.00 191 ASN A N 1
ATOM 1507 C CA . ASN A 1 191 ? -18.971 -7.422 -1.215 1.00 91.00 191 ASN A CA 1
ATOM 1508 C C . ASN A 1 191 ? -18.855 -7.376 0.31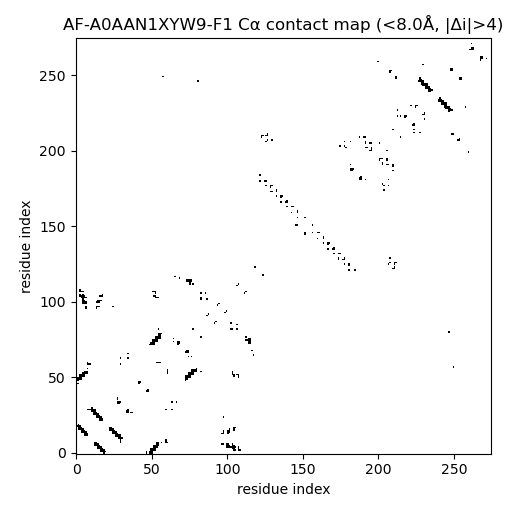8 1.00 91.00 191 ASN A C 1
ATOM 1510 O O . ASN A 1 191 ? -18.503 -8.380 0.934 1.00 91.00 191 ASN A O 1
ATOM 1514 N N . ALA A 1 192 ? -19.190 -6.249 0.949 1.00 91.62 192 ALA A N 1
ATOM 1515 C CA . ALA A 1 192 ? -19.208 -6.113 2.402 1.00 91.62 192 ALA A CA 1
ATOM 1516 C C . ALA A 1 192 ? -20.306 -6.971 3.042 1.00 91.62 192 ALA A C 1
ATOM 1518 O O . ALA A 1 192 ? -20.069 -7.569 4.091 1.00 91.62 192 ALA A O 1
ATOM 1519 N N . GLN A 1 193 ? -21.485 -7.056 2.422 1.00 93.25 193 GLN A N 1
ATOM 1520 C CA . GLN A 1 193 ? -22.566 -7.941 2.863 1.00 93.25 193 GLN A CA 1
ATOM 1521 C C . GLN A 1 193 ? -22.159 -9.413 2.756 1.00 93.25 193 GLN A C 1
ATOM 1523 O O . GLN A 1 193 ? -22.333 -10.157 3.716 1.00 93.25 193 GLN A O 1
ATOM 1528 N N . LEU A 1 194 ? -21.548 -9.815 1.636 1.00 91.62 194 LEU A N 1
ATOM 1529 C CA . LEU A 1 194 ? -21.029 -11.175 1.453 1.00 91.62 194 LEU A CA 1
ATOM 1530 C C . LEU A 1 194 ? -19.964 -11.534 2.494 1.00 91.62 194 LEU A C 1
ATOM 1532 O O . LEU A 1 194 ? -19.969 -12.634 3.029 1.00 91.62 194 LEU A O 1
ATOM 1536 N N . LEU A 1 195 ? -19.057 -10.612 2.821 1.00 89.56 195 LEU A N 1
ATOM 1537 C CA . LEU A 1 195 ? -18.060 -10.851 3.867 1.00 89.56 195 LEU A CA 1
ATOM 1538 C C . LEU A 1 195 ? -18.702 -11.025 5.248 1.00 89.56 195 LEU A C 1
ATOM 1540 O O . LEU A 1 195 ? -18.241 -11.852 6.027 1.00 89.56 195 LEU A O 1
ATOM 1544 N N . GLN A 1 196 ? -19.772 -10.285 5.540 1.00 91.44 196 GLN A N 1
ATOM 1545 C CA . GLN A 1 196 ? -20.486 -10.357 6.818 1.00 91.44 196 GLN A CA 1
ATOM 1546 C C . GLN A 1 196 ? -21.304 -11.640 7.007 1.00 91.44 196 GLN A C 1
ATOM 1548 O O . GLN A 1 196 ? -21.717 -11.928 8.127 1.00 91.44 196 GLN A O 1
ATOM 1553 N N . THR A 1 197 ? -21.514 -12.450 5.961 1.00 93.62 197 THR A N 1
ATOM 1554 C CA . THR A 1 197 ? -22.127 -13.779 6.133 1.00 93.62 197 THR A CA 1
ATOM 1555 C C . THR A 1 197 ? -21.179 -14.771 6.808 1.00 93.62 197 THR A C 1
ATOM 1557 O O . THR A 1 197 ? -21.611 -15.842 7.229 1.00 93.62 197 THR A O 1
ATOM 1560 N N . ILE A 1 198 ? -19.884 -14.451 6.888 1.00 88.12 198 ILE A N 1
ATOM 1561 C CA . ILE A 1 198 ? -18.880 -15.280 7.553 1.00 88.12 198 ILE A CA 1
ATOM 1562 C C . ILE A 1 198 ? -18.964 -15.026 9.067 1.00 88.12 198 ILE A C 1
ATOM 1564 O O . ILE A 1 198 ? -18.792 -13.881 9.502 1.00 88.12 198 ILE 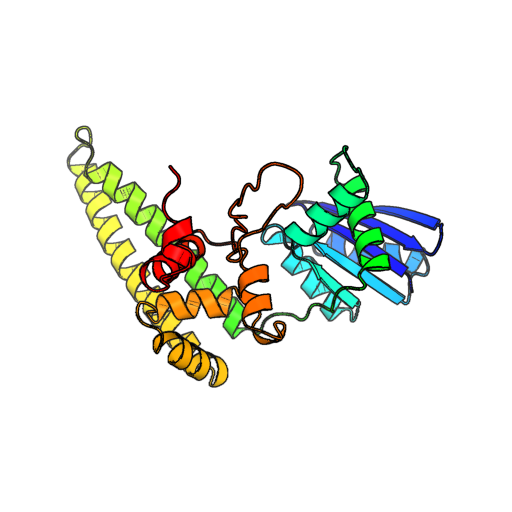A O 1
ATOM 1568 N N . PRO A 1 199 ? -19.173 -16.065 9.898 1.00 83.94 199 PRO A N 1
ATOM 1569 C CA . PRO A 1 199 ? -19.185 -15.913 11.350 1.00 83.94 199 PRO A CA 1
ATOM 1570 C C . PRO A 1 199 ? -17.920 -15.212 11.863 1.00 83.94 199 PRO A C 1
ATOM 1572 O O . PRO A 1 199 ? -16.803 -15.579 11.503 1.00 83.94 199 PRO A O 1
ATOM 1575 N N . GLY A 1 200 ? -18.094 -14.185 12.698 1.00 82.25 200 GLY A N 1
ATOM 1576 C CA . GLY A 1 200 ? -16.990 -13.389 13.250 1.00 82.25 200 GLY A CA 1
ATOM 1577 C C . GLY A 1 200 ? -16.519 -12.217 12.377 1.00 82.25 200 GLY A C 1
ATOM 1578 O O . GLY A 1 200 ? -15.695 -11.417 12.830 1.00 82.25 200 GLY A O 1
ATOM 1579 N N . VAL A 1 201 ? -17.054 -12.046 11.162 1.00 85.88 201 VAL A N 1
ATOM 1580 C CA . VAL A 1 201 ? -16.745 -10.898 10.297 1.00 85.88 201 VAL A CA 1
ATOM 1581 C C . VAL A 1 201 ? -17.814 -9.818 10.448 1.00 85.88 201 VAL A C 1
ATOM 1583 O O . VAL A 1 201 ? -18.900 -9.898 9.890 1.00 85.88 201 VAL A O 1
ATOM 1586 N N . ALA A 1 202 ? -17.484 -8.766 11.195 1.00 89.12 202 ALA A N 1
ATOM 1587 C CA . ALA A 1 202 ? -18.317 -7.568 11.296 1.00 89.12 202 ALA A CA 1
ATOM 1588 C C . ALA A 1 202 ? -18.036 -6.583 10.147 1.00 89.12 202 ALA A C 1
ATOM 1590 O O . ALA A 1 202 ? -17.000 -6.666 9.483 1.00 89.12 202 ALA A O 1
ATOM 1591 N N . SER A 1 203 ? -18.911 -5.588 9.967 1.00 89.62 203 SER A N 1
ATOM 1592 C CA . SER A 1 203 ? -18.787 -4.575 8.906 1.00 89.62 203 SER A CA 1
ATOM 1593 C C . SER A 1 203 ? -17.415 -3.879 8.870 1.00 89.62 203 SER A C 1
ATOM 1595 O O . SER A 1 203 ? -16.815 -3.725 7.809 1.00 89.62 203 SER A O 1
ATOM 1597 N N . LEU A 1 204 ? -16.839 -3.540 10.030 1.00 90.31 204 LEU A N 1
ATOM 1598 C CA . LEU A 1 204 ? -15.496 -2.951 10.091 1.00 90.31 204 LEU A CA 1
ATOM 1599 C C . LEU A 1 204 ? -14.400 -3.926 9.623 1.00 90.31 204 LEU A C 1
ATOM 1601 O O . LEU A 1 204 ? -13.443 -3.524 8.958 1.00 90.31 204 LEU A O 1
ATOM 1605 N N . THR A 1 205 ? -14.517 -5.208 9.966 1.00 89.31 205 THR A N 1
ATOM 1606 C CA . THR A 1 205 ? -13.588 -6.245 9.499 1.00 89.31 205 THR A CA 1
ATOM 1607 C C . THR A 1 205 ? -13.713 -6.414 7.987 1.00 89.31 205 THR A C 1
ATOM 1609 O O . THR A 1 205 ? -12.697 -6.438 7.296 1.00 89.31 205 THR A O 1
ATOM 1612 N N . ALA A 1 206 ? -14.941 -6.431 7.462 1.00 90.69 206 ALA A N 1
ATOM 1613 C CA . ALA A 1 206 ? -15.199 -6.463 6.027 1.00 90.69 206 ALA A CA 1
ATOM 1614 C C . ALA A 1 206 ? -14.582 -5.248 5.310 1.00 90.69 206 ALA A C 1
ATOM 1616 O O . ALA A 1 206 ? -13.880 -5.419 4.317 1.00 90.69 206 ALA A O 1
ATOM 1617 N N . ALA A 1 207 ? -14.739 -4.039 5.861 1.00 91.75 207 ALA A N 1
ATOM 1618 C CA . ALA A 1 207 ? -14.125 -2.819 5.336 1.00 91.75 207 ALA A CA 1
ATOM 1619 C C . ALA A 1 207 ? -12.597 -2.932 5.221 1.00 91.75 207 ALA A C 1
ATOM 1621 O O . ALA A 1 207 ? -12.023 -2.572 4.196 1.00 91.75 207 ALA A O 1
ATOM 1622 N N . ASN A 1 208 ? -11.933 -3.471 6.251 1.00 89.44 208 ASN A N 1
ATOM 1623 C CA . ASN A 1 208 ? -10.485 -3.698 6.227 1.00 89.44 208 ASN A CA 1
ATOM 1624 C C . ASN A 1 208 ? -10.080 -4.685 5.126 1.00 89.44 208 ASN A C 1
ATOM 1626 O O . ASN A 1 208 ? -9.098 -4.454 4.423 1.00 89.44 208 ASN A O 1
ATOM 1630 N N . VAL A 1 209 ? -10.834 -5.774 4.962 1.00 88.94 209 VAL A N 1
ATOM 1631 C CA . VAL A 1 209 ? -10.572 -6.773 3.919 1.00 88.94 209 VAL A CA 1
ATOM 1632 C C . VAL A 1 209 ? -10.701 -6.147 2.530 1.00 88.94 209 VAL A C 1
ATOM 1634 O O . VAL A 1 209 ? -9.793 -6.304 1.718 1.00 88.94 209 VAL A O 1
ATOM 1637 N N . LEU A 1 210 ? -11.774 -5.393 2.271 1.00 89.25 210 LEU A N 1
ATOM 1638 C CA . LEU A 1 210 ? -12.009 -4.735 0.980 1.00 89.25 210 LEU A CA 1
ATOM 1639 C C . LEU A 1 210 ? -10.980 -3.647 0.672 1.00 89.25 210 LEU A C 1
ATOM 1641 O O . LEU A 1 210 ? -10.576 -3.487 -0.476 1.00 89.25 210 LEU A O 1
ATOM 1645 N N . ALA A 1 211 ? -10.534 -2.916 1.692 1.00 87.94 211 ALA A N 1
ATOM 1646 C CA . ALA A 1 211 ? -9.514 -1.894 1.535 1.00 87.94 211 ALA A CA 1
ATOM 1647 C C . ALA A 1 211 ? -8.147 -2.494 1.161 1.00 87.94 211 ALA A C 1
ATOM 1649 O O . ALA A 1 211 ? -7.433 -1.922 0.339 1.00 87.94 211 ALA A O 1
ATOM 1650 N N . GLU A 1 212 ? -7.753 -3.624 1.750 1.00 82.12 212 GLU A N 1
ATOM 1651 C CA . GLU A 1 212 ? -6.384 -4.149 1.630 1.00 82.12 212 GLU A CA 1
ATOM 1652 C C . GLU A 1 212 ? -6.229 -5.256 0.574 1.00 82.12 212 GLU A C 1
ATOM 1654 O O . GLU A 1 212 ? -5.173 -5.357 -0.059 1.00 82.12 212 GLU A O 1
ATOM 1659 N N . LEU A 1 213 ? -7.256 -6.084 0.348 1.00 83.75 213 LEU A N 1
ATOM 1660 C CA . LEU A 1 213 ? -7.196 -7.148 -0.653 1.00 83.75 213 LEU A CA 1
ATOM 1661 C C . LEU A 1 213 ? -7.637 -6.635 -2.026 1.00 83.75 213 LEU A C 1
ATOM 1663 O O . LEU A 1 213 ? -8.795 -6.253 -2.200 1.00 83.75 213 LEU A O 1
ATOM 1667 N N . PRO A 1 214 ? -6.771 -6.709 -3.052 1.00 77.56 214 PRO A N 1
ATOM 1668 C CA . PRO A 1 214 ? -7.162 -6.367 -4.408 1.00 77.56 214 PRO A CA 1
ATOM 1669 C C . PRO A 1 214 ? -7.948 -7.522 -5.034 1.00 77.56 214 PRO A C 1
ATOM 1671 O O . PRO A 1 214 ? -7.437 -8.238 -5.891 1.00 77.56 214 PRO A O 1
ATOM 1674 N N . VAL A 1 215 ? -9.189 -7.718 -4.589 1.00 75.81 215 VAL A N 1
ATOM 1675 C CA . VAL A 1 215 ? -10.051 -8.845 -4.985 1.00 75.81 215 VAL A CA 1
ATOM 1676 C C . VAL A 1 215 ? -10.194 -8.984 -6.502 1.00 75.81 215 VAL A C 1
ATOM 1678 O O . VAL A 1 215 ? -10.175 -10.095 -7.014 1.00 75.81 215 VAL A O 1
ATOM 1681 N N . HIS A 1 216 ? -10.211 -7.869 -7.236 1.00 73.44 216 HIS A N 1
ATOM 1682 C CA . HIS A 1 216 ? -10.280 -7.850 -8.700 1.00 73.44 216 HIS A CA 1
ATOM 1683 C C . HIS A 1 216 ? -9.030 -8.434 -9.392 1.00 73.44 216 HIS A C 1
ATOM 1685 O O . HIS A 1 216 ? -9.105 -8.839 -10.547 1.00 73.44 216 HIS A O 1
ATOM 1691 N N . ARG A 1 217 ? -7.883 -8.509 -8.699 1.00 75.69 217 ARG A N 1
ATOM 1692 C CA . ARG A 1 217 ? -6.622 -9.086 -9.212 1.00 75.69 217 ARG A CA 1
ATOM 1693 C C . ARG A 1 217 ? -6.385 -10.527 -8.766 1.00 75.69 217 ARG A C 1
ATOM 1695 O O . ARG A 1 217 ? -5.382 -11.124 -9.148 1.00 75.69 217 ARG A O 1
ATOM 1702 N N . LEU A 1 218 ? -7.241 -11.069 -7.903 1.00 81.25 218 LEU A N 1
ATOM 1703 C CA . LEU A 1 218 ? -7.033 -12.366 -7.269 1.00 81.25 218 LEU A CA 1
ATOM 1704 C C . LEU A 1 218 ? -8.009 -13.383 -7.860 1.00 81.25 218 LEU A C 1
ATOM 1706 O O . LEU A 1 218 ? -9.215 -13.289 -7.675 1.00 81.25 218 LEU A O 1
ATOM 1710 N N . HIS A 1 219 ? -7.475 -14.384 -8.557 1.00 79.69 219 HIS A N 1
ATOM 1711 C CA . HIS A 1 219 ? -8.285 -15.355 -9.303 1.00 79.69 219 HIS A CA 1
ATOM 1712 C C . HIS A 1 219 ? -8.792 -16.539 -8.460 1.00 79.69 219 HIS A C 1
ATOM 1714 O O . HIS A 1 219 ? -9.523 -17.384 -8.966 1.00 79.69 219 HIS A O 1
ATOM 1720 N N . SER A 1 220 ? -8.383 -16.656 -7.191 1.00 85.50 220 SER A N 1
ATOM 1721 C CA . SER A 1 220 ? -8.855 -17.720 -6.295 1.00 85.50 220 SER A CA 1
ATOM 1722 C C . SER A 1 220 ? -8.706 -17.358 -4.817 1.00 85.50 220 SER A C 1
ATOM 1724 O O . SER A 1 220 ? -7.840 -16.563 -4.442 1.00 85.50 220 SER A O 1
ATOM 1726 N N . ALA A 1 221 ? -9.488 -18.020 -3.959 1.00 83.06 221 ALA A N 1
ATOM 1727 C CA . ALA A 1 221 ? -9.354 -17.913 -2.505 1.00 83.06 221 ALA A CA 1
ATOM 1728 C C . ALA A 1 221 ? -7.949 -18.317 -2.018 1.00 83.06 221 ALA A C 1
ATOM 1730 O O . ALA A 1 221 ? -7.390 -17.666 -1.138 1.00 83.06 221 ALA A O 1
ATOM 1731 N N . LYS A 1 222 ? -7.331 -19.332 -2.645 1.00 80.81 222 LYS A N 1
ATOM 1732 C CA . LYS A 1 222 ? -5.944 -19.739 -2.356 1.00 80.81 222 LYS A CA 1
ATOM 1733 C C . LYS A 1 222 ? -4.949 -18.623 -2.676 1.00 80.81 222 LYS A C 1
ATOM 1735 O O . LYS A 1 222 ? -4.065 -18.350 -1.871 1.00 80.81 222 LYS A O 1
ATOM 1740 N N . ALA A 1 223 ? -5.115 -17.948 -3.817 1.00 82.00 223 ALA A N 1
ATOM 1741 C CA . ALA A 1 223 ? -4.278 -16.807 -4.184 1.00 82.00 223 ALA A CA 1
ATOM 1742 C C . ALA A 1 223 ? -4.461 -15.632 -3.212 1.00 82.00 223 ALA A C 1
ATOM 1744 O O . ALA A 1 223 ? -3.478 -14.996 -2.842 1.00 82.00 223 ALA A O 1
ATOM 1745 N N . ALA A 1 224 ? -5.690 -15.376 -2.751 1.00 82.31 224 ALA A N 1
ATOM 1746 C CA . ALA A 1 224 ? -5.964 -14.350 -1.747 1.00 82.31 224 ALA A CA 1
ATOM 1747 C C . ALA A 1 224 ? -5.320 -14.672 -0.390 1.00 82.31 224 ALA A C 1
ATOM 1749 O O . ALA A 1 224 ? -4.666 -13.813 0.199 1.00 82.31 224 ALA A O 1
ATOM 1750 N N . ALA A 1 225 ? -5.436 -15.918 0.076 1.00 81.75 225 ALA A N 1
ATOM 1751 C CA . ALA A 1 225 ? -4.808 -16.368 1.313 1.00 81.75 225 ALA A CA 1
ATOM 1752 C C . ALA A 1 225 ? -3.273 -16.304 1.233 1.00 81.75 225 ALA A C 1
ATOM 1754 O O . ALA A 1 225 ? -2.635 -15.823 2.166 1.00 81.75 225 ALA A O 1
ATOM 1755 N N . ALA A 1 226 ? -2.679 -16.709 0.106 1.00 78.56 226 ALA A N 1
ATOM 1756 C CA . ALA A 1 226 ? -1.239 -16.603 -0.123 1.00 78.56 226 ALA A CA 1
ATOM 1757 C C . ALA A 1 226 ? -0.771 -15.140 -0.197 1.00 78.56 226 ALA A C 1
ATOM 1759 O O . ALA A 1 226 ? 0.252 -14.788 0.386 1.00 78.56 226 ALA A O 1
ATOM 1760 N N . TYR A 1 227 ? -1.543 -14.266 -0.853 1.00 77.75 227 TYR A N 1
ATOM 1761 C CA . TYR A 1 227 ? -1.274 -12.827 -0.906 1.00 77.75 227 TYR A CA 1
ATOM 1762 C C . TYR A 1 227 ? -1.299 -12.186 0.488 1.00 77.75 227 TYR A C 1
ATOM 1764 O O . TYR A 1 227 ? -0.461 -11.339 0.793 1.00 77.75 227 TYR A O 1
ATOM 1772 N N . ALA A 1 228 ? -2.236 -12.613 1.337 1.00 75.38 228 ALA A N 1
ATOM 1773 C CA . ALA A 1 228 ? -2.345 -12.180 2.725 1.00 75.38 228 ALA A CA 1
ATOM 1774 C C . ALA A 1 228 ? -1.328 -12.856 3.667 1.00 75.38 228 ALA A C 1
ATOM 1776 O O . ALA A 1 228 ? -1.267 -12.486 4.835 1.00 75.38 228 ALA A O 1
ATOM 1777 N N . GLY A 1 229 ? -0.553 -13.842 3.195 1.00 72.50 229 GLY A N 1
ATOM 1778 C CA . GLY A 1 229 ? 0.359 -14.640 4.026 1.00 72.50 229 GLY A CA 1
ATOM 1779 C C . GLY A 1 229 ? -0.350 -15.486 5.086 1.00 72.50 229 GLY A C 1
ATOM 1780 O O . GLY A 1 229 ? 0.188 -15.704 6.163 1.00 72.50 229 GLY A O 1
ATOM 1781 N N . LEU A 1 230 ? -1.572 -15.938 4.803 1.00 75.12 230 LEU A N 1
ATOM 1782 C CA . LEU A 1 230 ? -2.363 -16.798 5.691 1.00 75.12 230 LEU A CA 1
ATOM 1783 C C . LEU A 1 230 ? -2.187 -18.292 5.384 1.00 75.12 230 LEU A C 1
ATOM 1785 O O . LEU A 1 230 ? -2.764 -19.136 6.064 1.00 75.12 230 LEU A O 1
ATOM 1789 N N . THR A 1 231 ? -1.408 -18.636 4.358 1.00 68.56 231 THR A N 1
ATOM 1790 C CA . THR A 1 231 ? -1.119 -20.025 3.990 1.00 68.56 231 THR A CA 1
ATOM 1791 C C . THR A 1 231 ? 0.198 -20.489 4.620 1.00 68.56 231 THR A C 1
ATOM 1793 O O . THR A 1 231 ? 1.220 -19.830 4.398 1.00 68.56 231 THR A O 1
ATOM 1796 N N . PRO A 1 232 ? 0.221 -21.617 5.354 1.00 65.50 232 PRO A N 1
ATOM 1797 C CA . PRO A 1 232 ? 1.463 -22.200 5.854 1.00 65.50 232 PRO A CA 1
ATOM 1798 C C . PRO A 1 232 ? 2.387 -22.595 4.698 1.00 65.50 232 PRO A C 1
ATOM 1800 O O . PRO A 1 232 ? 1.930 -23.042 3.645 1.00 65.50 232 PRO A O 1
ATOM 1803 N N . ALA A 1 233 ? 3.696 -22.442 4.906 1.00 59.94 233 ALA A N 1
ATOM 1804 C CA . ALA A 1 233 ? 4.707 -22.937 3.982 1.00 59.94 233 ALA A CA 1
ATOM 1805 C C . ALA A 1 233 ? 5.252 -24.268 4.511 1.00 59.94 233 ALA A C 1
ATOM 1807 O O . ALA A 1 233 ? 5.895 -24.311 5.563 1.00 59.94 233 ALA A O 1
ATOM 1808 N N . GLU A 1 234 ? 5.000 -25.350 3.780 1.00 55.72 234 GLU A N 1
ATOM 1809 C CA . GLU A 1 234 ? 5.575 -26.658 4.081 1.00 55.72 234 GLU A CA 1
ATOM 1810 C C . GLU A 1 234 ? 7.001 -26.739 3.516 1.00 55.72 234 GLU A C 1
ATOM 1812 O O . GLU A 1 234 ? 7.244 -26.403 2.354 1.00 55.72 234 GLU A O 1
ATOM 1817 N N . ARG A 1 235 ? 7.967 -27.153 4.343 1.00 51.75 235 ARG A N 1
ATOM 1818 C CA . ARG A 1 235 ? 9.347 -27.411 3.915 1.00 51.75 235 ARG A CA 1
ATOM 1819 C C . ARG A 1 235 ? 9.679 -28.879 4.120 1.00 51.75 235 ARG A C 1
ATOM 1821 O O . ARG A 1 235 ? 9.932 -29.311 5.239 1.00 51.75 235 ARG A O 1
ATOM 1828 N N . GLN A 1 236 ? 9.724 -29.624 3.023 1.00 47.41 236 GLN A N 1
ATOM 1829 C CA . GLN A 1 236 ? 10.202 -31.003 3.003 1.00 47.41 236 GLN A CA 1
ATOM 1830 C C . GLN A 1 236 ? 11.663 -31.024 2.537 1.00 47.41 236 GLN A C 1
ATOM 1832 O O . GLN A 1 236 ? 11.974 -31.292 1.382 1.00 47.41 236 GLN A O 1
ATOM 1837 N N . SER A 1 237 ? 12.580 -30.672 3.436 1.00 38.75 237 SER A N 1
ATOM 1838 C CA . SER A 1 237 ? 14.017 -30.900 3.254 1.00 38.75 237 SER A CA 1
ATOM 1839 C C . SER A 1 237 ? 14.600 -31.327 4.602 1.00 38.75 237 SER A C 1
ATOM 1841 O O . SER A 1 237 ? 14.938 -30.474 5.422 1.00 38.75 237 SER A O 1
ATOM 1843 N N . GLY A 1 238 ? 14.644 -32.638 4.858 1.00 61.34 238 GLY A N 1
ATOM 1844 C CA . GLY A 1 238 ? 14.966 -33.210 6.174 1.00 61.34 238 GLY A CA 1
ATOM 1845 C C . GLY A 1 238 ? 13.742 -33.330 7.092 1.00 61.34 238 GLY A C 1
ATOM 1846 O O . GLY A 1 238 ? 12.625 -33.489 6.602 1.00 61.34 238 GLY A O 1
ATOM 1847 N N . THR A 1 239 ? 13.945 -33.276 8.415 1.00 41.53 239 THR A N 1
ATOM 1848 C CA . THR A 1 239 ? 12.867 -33.377 9.414 1.00 41.53 239 THR A CA 1
ATOM 1849 C C . THR A 1 239 ? 11.775 -32.343 9.121 1.00 41.53 239 THR A C 1
ATOM 1851 O O . THR A 1 239 ? 12.086 -31.149 9.059 1.00 41.53 239 THR A O 1
ATOM 1854 N N . PRO A 1 240 ? 10.514 -32.762 8.919 1.00 44.59 240 PRO A N 1
ATOM 1855 C CA . PRO A 1 240 ? 9.457 -31.858 8.494 1.00 44.59 240 PRO A CA 1
ATOM 1856 C C . PRO A 1 240 ? 9.217 -30.795 9.567 1.00 44.59 240 PRO A C 1
ATOM 1858 O O . PRO A 1 240 ? 8.810 -31.101 10.686 1.00 44.59 240 PRO A O 1
ATOM 1861 N N . CYS A 1 241 ? 9.471 -29.533 9.219 1.00 46.75 241 CYS A N 1
ATOM 1862 C CA . CYS A 1 241 ? 9.106 -28.385 10.036 1.00 46.75 241 CYS A CA 1
ATOM 1863 C C . CYS A 1 241 ? 8.147 -27.490 9.244 1.00 46.75 241 CYS A C 1
ATOM 1865 O O . CYS A 1 241 ? 8.440 -27.032 8.137 1.00 46.75 241 CYS A O 1
ATOM 1867 N N . VAL A 1 242 ? 6.963 -27.263 9.808 1.00 44.44 242 VAL A N 1
ATOM 1868 C CA . VAL A 1 242 ? 5.959 -26.358 9.243 1.00 44.44 242 VAL A CA 1
ATOM 1869 C C . VAL A 1 242 ? 6.122 -25.016 9.940 1.00 44.44 242 VAL A C 1
ATOM 1871 O O . VAL A 1 242 ? 6.057 -24.941 11.164 1.00 44.44 242 VAL A O 1
ATOM 1874 N N . ARG A 1 243 ? 6.357 -23.944 9.177 1.00 45.59 243 ARG A N 1
ATOM 1875 C CA . ARG A 1 243 ? 6.467 -22.586 9.726 1.00 45.59 243 ARG A CA 1
ATOM 1876 C C . ARG A 1 243 ? 5.395 -21.700 9.108 1.00 45.59 243 ARG A C 1
ATOM 1878 O O . ARG A 1 243 ? 5.300 -21.593 7.885 1.00 45.59 243 ARG A O 1
ATOM 1885 N N . MET A 1 244 ? 4.618 -21.033 9.957 1.00 44.06 244 MET A N 1
ATOM 1886 C CA . MET A 1 244 ? 3.699 -19.987 9.513 1.00 44.06 244 MET A CA 1
ATOM 1887 C C . MET A 1 244 ? 4.513 -18.807 8.985 1.00 44.06 244 MET A C 1
ATOM 1889 O O . MET A 1 244 ? 5.411 -18.293 9.660 1.00 44.06 244 MET A O 1
ATOM 1893 N N . MET A 1 245 ? 4.232 -18.406 7.749 1.00 41.38 245 MET A N 1
ATOM 1894 C CA . MET A 1 245 ? 4.902 -17.284 7.120 1.00 41.38 245 MET A CA 1
ATOM 1895 C C . MET A 1 245 ? 4.028 -16.042 7.257 1.00 41.38 245 MET A C 1
ATOM 1897 O O . MET A 1 245 ? 3.040 -15.895 6.554 1.00 41.38 245 MET A O 1
ATOM 1901 N N . TRP A 1 246 ? 4.397 -15.141 8.160 1.00 40.28 246 TRP A N 1
ATOM 1902 C CA . TRP A 1 246 ? 3.636 -13.920 8.396 1.00 40.28 246 TRP A CA 1
ATOM 1903 C C . TRP A 1 246 ? 3.902 -12.905 7.280 1.00 40.28 246 TRP A C 1
ATOM 1905 O O . TRP A 1 246 ? 4.949 -12.255 7.275 1.00 40.28 246 TRP A O 1
ATOM 1915 N N . TYR A 1 247 ? 2.962 -12.732 6.349 1.00 41.88 247 TYR A N 1
ATOM 1916 C CA . TYR A 1 247 ? 2.882 -11.470 5.616 1.00 41.88 247 TYR A CA 1
ATOM 1917 C C . TYR A 1 247 ? 2.053 -10.498 6.446 1.00 41.88 247 TYR A C 1
ATOM 1919 O O . TYR A 1 247 ? 0.872 -10.718 6.706 1.00 41.88 247 TYR A O 1
ATOM 1927 N N . GLN A 1 248 ? 2.681 -9.415 6.892 1.00 46.38 248 GLN A N 1
ATOM 1928 C CA . GLN A 1 248 ? 1.946 -8.319 7.500 1.00 46.38 248 GLN A CA 1
ATOM 1929 C C . GLN A 1 248 ? 1.327 -7.510 6.366 1.00 46.38 248 GLN A C 1
ATOM 1931 O O . GLN A 1 248 ? 1.993 -6.696 5.726 1.00 46.38 248 GLN A O 1
ATOM 1936 N N . LEU A 1 249 ? 0.031 -7.732 6.125 1.00 49.88 249 LEU A N 1
ATOM 1937 C CA . LEU A 1 249 ? -0.792 -6.696 5.511 1.00 49.88 249 LEU A CA 1
ATOM 1938 C C . LEU A 1 249 ? -0.504 -5.362 6.237 1.00 49.88 249 LEU A C 1
ATOM 1940 O O . LEU A 1 249 ? -0.235 -5.379 7.443 1.00 49.88 249 LEU A O 1
ATOM 1944 N N . PRO A 1 250 ? -0.541 -4.211 5.543 1.00 45.28 250 PRO A N 1
ATOM 1945 C CA . PRO A 1 250 ? -0.043 -2.932 6.066 1.00 45.28 250 PRO A CA 1
ATOM 1946 C C . PRO A 1 250 ? -0.639 -2.502 7.417 1.00 45.28 250 PRO A C 1
ATOM 1948 O O . PRO A 1 250 ? -0.075 -1.646 8.097 1.00 45.28 250 PRO A O 1
ATOM 1951 N N . ARG A 1 251 ? -1.773 -3.089 7.820 1.00 49.78 251 ARG A N 1
ATOM 1952 C CA . ARG A 1 251 ? -2.438 -2.846 9.099 1.00 49.78 251 ARG A CA 1
ATOM 1953 C C . ARG A 1 251 ? -2.342 -4.046 10.028 1.00 49.78 251 ARG A C 1
ATOM 1955 O O . ARG A 1 251 ? -2.713 -5.167 9.684 1.00 49.78 251 ARG A O 1
ATOM 1962 N N . LYS A 1 252 ? -1.982 -3.768 11.284 1.00 41.06 252 LYS A N 1
ATOM 1963 C CA . LYS A 1 252 ? -1.984 -4.744 12.389 1.00 41.06 252 LYS A CA 1
ATOM 1964 C C . LYS A 1 252 ? -3.353 -5.416 12.604 1.00 41.06 252 LYS A C 1
ATOM 1966 O O . LYS A 1 252 ? -3.395 -6.520 13.138 1.00 41.06 252 LYS A O 1
ATOM 1971 N N . SER A 1 253 ? -4.460 -4.792 12.185 1.00 38.66 253 SER A N 1
ATOM 1972 C CA . SER A 1 253 ? -5.818 -5.353 12.289 1.00 38.66 253 SER A CA 1
ATOM 1973 C C . SER A 1 253 ? -6.006 -6.634 11.467 1.00 38.66 253 SER A C 1
ATOM 1975 O O . SER A 1 253 ? -6.764 -7.515 11.874 1.00 38.66 253 SER A O 1
ATOM 1977 N N . SER A 1 254 ? -5.263 -6.803 10.371 1.00 39.03 254 SER A N 1
ATOM 1978 C CA . SER A 1 254 ? -5.330 -7.994 9.520 1.00 39.03 254 SER A CA 1
ATOM 1979 C C . SER A 1 254 ? -4.727 -9.246 10.169 1.00 39.03 254 SER A C 1
ATOM 1981 O O . SER A 1 254 ? -5.090 -10.361 9.802 1.00 39.03 254 SER A O 1
ATOM 1983 N N . VAL A 1 255 ? -3.871 -9.081 11.187 1.00 38.44 255 VAL A N 1
ATOM 1984 C CA . VAL A 1 255 ? -3.274 -10.194 11.951 1.00 38.44 255 VAL A CA 1
ATOM 1985 C C . VAL A 1 255 ? -4.340 -10.961 12.755 1.00 38.44 255 VAL A C 1
ATOM 1987 O O . VAL A 1 255 ? -4.159 -12.139 13.048 1.00 38.44 255 VAL A O 1
ATOM 1990 N N . LYS A 1 256 ? -5.502 -10.355 13.052 1.00 35.44 256 LYS A N 1
ATOM 1991 C CA . LYS A 1 256 ? -6.594 -11.034 13.778 1.00 35.44 256 LYS A CA 1
ATOM 1992 C C . LYS A 1 256 ? -7.494 -11.921 12.909 1.00 35.44 256 LYS A C 1
ATOM 1994 O O . LYS A 1 256 ? -8.140 -12.810 13.459 1.00 35.44 256 LYS A O 1
ATOM 1999 N N . LEU A 1 257 ? -7.520 -11.746 11.583 1.00 39.25 257 LEU A N 1
ATOM 2000 C CA . LEU A 1 257 ? -8.337 -12.594 10.697 1.00 39.25 257 LEU A CA 1
ATOM 2001 C C . LEU A 1 257 ? -7.819 -14.041 10.641 1.00 39.25 257 LEU A C 1
ATOM 2003 O O . LEU A 1 257 ? -8.619 -14.973 10.631 1.00 39.25 257 LEU A O 1
ATOM 2007 N N . GLY A 1 258 ? -6.496 -14.236 10.689 1.00 38.47 258 GLY A N 1
ATOM 2008 C CA . GLY A 1 258 ? -5.892 -15.573 10.737 1.00 38.47 258 GLY A CA 1
ATOM 2009 C C . GLY A 1 258 ? -6.196 -16.339 12.030 1.00 38.47 258 GLY A C 1
ATOM 2010 O O . GLY A 1 258 ? -6.354 -17.556 12.000 1.00 38.47 258 GLY A O 1
ATOM 2011 N N . LEU A 1 259 ? -6.346 -15.630 13.155 1.00 34.97 259 LEU A N 1
ATOM 2012 C CA . LEU A 1 259 ? -6.647 -16.240 14.453 1.00 34.97 259 LEU A CA 1
ATOM 2013 C C . LEU A 1 259 ? -8.084 -16.772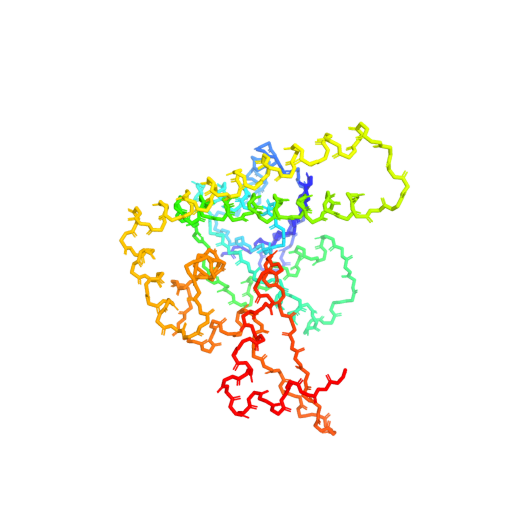 14.517 1.00 34.97 259 LEU A C 1
ATOM 2015 O O . LEU A 1 259 ? -8.286 -17.873 15.009 1.00 34.97 259 LEU A O 1
ATOM 2019 N N . SER A 1 260 ? -9.073 -16.049 13.981 1.00 39.19 260 SER A N 1
ATOM 2020 C CA . SER A 1 260 ? -10.480 -16.486 14.019 1.00 39.19 260 SER A CA 1
ATOM 2021 C C . SER A 1 260 ? -10.751 -17.723 13.149 1.00 39.19 260 SER A C 1
ATOM 2023 O O . SER A 1 260 ? -11.469 -18.619 13.589 1.00 39.19 260 SER A O 1
ATOM 2025 N N . GLY A 1 261 ? -10.126 -17.828 11.969 1.00 40.72 261 GLY A N 1
ATOM 2026 C CA . GLY A 1 261 ? -10.255 -19.012 11.106 1.00 40.72 261 GLY A CA 1
ATOM 2027 C C . GLY A 1 261 ? -9.669 -20.285 11.730 1.00 40.72 261 GLY A C 1
ATOM 2028 O O . GLY A 1 261 ? -10.225 -21.369 11.564 1.00 40.72 261 GLY A O 1
ATOM 2029 N N . ALA A 1 262 ? -8.603 -20.154 12.527 1.00 40.44 262 ALA A N 1
ATOM 2030 C CA . ALA A 1 262 ? -7.989 -21.280 13.229 1.00 40.44 262 ALA A CA 1
ATOM 2031 C C . ALA A 1 262 ? -8.876 -21.876 14.338 1.00 40.44 262 ALA A C 1
ATOM 2033 O O . ALA A 1 262 ? -8.756 -23.062 14.645 1.00 40.44 262 ALA A O 1
ATOM 2034 N N . TYR A 1 263 ? -9.796 -21.091 14.912 1.00 38.78 263 TYR A N 1
ATOM 2035 C CA . TYR A 1 263 ? -10.749 -21.594 15.907 1.00 38.78 263 TYR A CA 1
ATOM 2036 C C . TYR A 1 263 ? -11.869 -22.442 15.290 1.00 38.78 263 TYR A C 1
ATOM 2038 O O . TYR A 1 263 ? -12.385 -23.341 15.964 1.00 38.78 263 TYR A O 1
ATOM 2046 N N . HIS A 1 264 ? -12.220 -22.193 14.025 1.00 41.88 264 HIS A N 1
ATOM 2047 C CA . HIS A 1 264 ? -13.355 -22.834 13.357 1.00 41.88 264 HIS A CA 1
ATOM 2048 C C . HIS A 1 264 ? -12.969 -23.978 12.408 1.00 41.88 264 HIS A C 1
ATOM 2050 O O . HIS A 1 264 ? -13.789 -24.868 12.204 1.00 41.88 264 HIS A O 1
ATOM 2056 N N . GLU A 1 265 ? -11.731 -24.026 11.904 1.00 45.28 265 GLU A N 1
ATOM 2057 C CA . GLU A 1 265 ? -11.275 -25.081 10.991 1.00 45.28 265 GLU A CA 1
ATOM 2058 C C . GLU A 1 265 ? -10.464 -26.176 11.737 1.00 45.28 265 GLU A C 1
ATOM 2060 O O . GLU A 1 265 ? -9.377 -25.895 12.256 1.00 45.28 265 GLU A O 1
ATOM 2065 N N . PRO A 1 266 ? -10.929 -27.444 11.798 1.00 47.78 266 PRO A N 1
ATOM 2066 C CA . PRO A 1 266 ? -10.280 -28.515 12.570 1.00 47.78 266 PRO A CA 1
ATOM 2067 C C . PRO A 1 266 ? -8.833 -28.814 12.154 1.00 47.78 266 PRO A C 1
ATOM 2069 O O . PRO A 1 266 ? -8.009 -29.194 12.987 1.00 47.78 266 PRO A O 1
ATOM 2072 N N . THR A 1 267 ? -8.506 -28.628 10.875 1.00 45.97 267 THR A N 1
ATOM 2073 C CA . THR A 1 267 ? -7.146 -28.771 10.336 1.00 45.97 267 THR A CA 1
ATOM 2074 C C . THR A 1 267 ? -6.229 -27.641 10.794 1.00 45.97 267 THR A C 1
ATOM 2076 O O . THR A 1 267 ? -5.053 -27.899 11.030 1.00 45.97 267 THR A O 1
ATOM 2079 N N . LEU A 1 268 ? -6.748 -26.425 11.010 1.00 42.75 268 LEU A N 1
ATOM 2080 C CA . LEU A 1 268 ? -5.964 -25.284 11.497 1.00 42.75 268 LEU A CA 1
ATOM 2081 C C . LEU A 1 268 ? -5.669 -25.332 13.003 1.00 42.75 268 LEU A C 1
ATOM 2083 O O . LEU A 1 268 ? -4.624 -24.838 13.427 1.00 42.75 268 LEU A O 1
ATOM 2087 N N . LYS A 1 269 ? -6.507 -26.006 13.806 1.00 44.59 269 LYS A N 1
ATOM 2088 C CA . LYS A 1 269 ? -6.249 -26.225 15.245 1.00 44.59 269 LYS A CA 1
ATOM 2089 C C . LYS A 1 269 ? -4.932 -26.951 15.523 1.00 44.59 269 LYS A C 1
ATOM 2091 O O . LYS A 1 269 ? -4.281 -26.656 16.518 1.00 44.59 269 LYS A O 1
ATOM 2096 N N . ARG A 1 270 ? -4.507 -27.851 14.628 1.00 39.75 270 ARG A N 1
ATOM 2097 C CA . ARG A 1 270 ? -3.212 -28.551 14.736 1.00 39.75 270 ARG A CA 1
ATOM 2098 C C . ARG A 1 270 ? -2.004 -27.622 14.569 1.00 39.75 270 ARG A C 1
ATOM 2100 O O . ARG A 1 270 ? -0.908 -28.004 14.953 1.00 39.75 270 ARG A O 1
ATOM 2107 N N . PHE A 1 271 ? -2.199 -26.424 14.017 1.00 42.91 271 PHE A N 1
ATOM 2108 C CA . PHE A 1 271 ? -1.142 -25.440 13.764 1.00 42.91 271 PHE A CA 1
ATOM 2109 C C . PHE A 1 271 ? -1.196 -24.227 14.710 1.00 42.91 271 PHE A C 1
ATOM 2111 O O . PHE A 1 271 ? -0.274 -23.418 14.698 1.00 42.91 271 PHE A O 1
ATOM 2118 N N . ALA A 1 272 ? -2.252 -24.087 15.522 1.00 37.66 272 ALA A N 1
ATOM 2119 C CA . ALA A 1 272 ? -2.405 -23.012 16.512 1.00 37.66 272 ALA A CA 1
ATOM 2120 C C . ALA A 1 272 ? -1.726 -23.318 17.864 1.00 37.66 272 ALA A C 1
ATOM 2122 O O . ALA A 1 272 ? -1.684 -22.450 18.731 1.00 37.66 272 ALA A O 1
ATOM 2123 N N . ALA A 1 273 ? -1.208 -24.536 18.038 1.00 33.62 273 ALA A N 1
ATOM 2124 C CA . ALA A 1 273 ? -0.502 -24.988 19.231 1.00 33.62 273 ALA A CA 1
ATOM 2125 C C . ALA A 1 273 ? 0.980 -25.219 18.912 1.00 33.62 273 ALA A C 1
ATOM 2127 O O . ALA A 1 273 ? 1.404 -26.352 18.709 1.00 33.62 273 ALA A O 1
ATOM 2128 N N . VAL A 1 274 ? 1.753 -24.139 18.822 1.00 33.16 274 VAL A N 1
ATOM 2129 C CA . VAL A 1 274 ? 3.204 -24.161 19.045 1.00 33.16 274 VAL A CA 1
ATOM 2130 C C . VAL A 1 274 ? 3.547 -22.835 19.723 1.00 33.16 274 VAL A C 1
ATOM 2132 O O . VAL A 1 274 ? 3.228 -21.784 19.164 1.00 33.16 274 VAL A O 1
ATOM 2135 N N . ASP A 1 275 ? 4.101 -22.931 20.933 1.00 32.16 275 ASP A N 1
ATOM 2136 C CA . ASP A 1 275 ? 4.493 -21.832 21.831 1.00 32.16 275 ASP A CA 1
ATOM 2137 C C . ASP A 1 275 ? 5.402 -20.767 21.186 1.00 32.16 275 ASP A C 1
ATOM 2139 O O . ASP A 1 275 ? 6.266 -21.126 20.345 1.00 32.16 275 ASP A O 1
#

Nearest PDB structures (foldseek):
  8wt7-assembly1_C  TM=8.578E-01  e=6.401E-19  Escherichia coli
  8wt9-assembly1_D  TM=8.424E-01  e=1.848E-19  Escherichia coli
  8wt6-assembly1_D  TM=8.294E-01  e=6.401E-19  Escherichia coli
  8bv2-assembly1_A  TM=3.670E-01  e=6.337E-02  Human immunodeficiency virus 1
  5oi8-assembly1_A  TM=3.362E-01  e=5.350E-02  Human immunodeficiency virus 1

Secondary structure (DSSP, 8-state):
-EEEEEEE-SSEEEEEEEETTEEEEEEEESSHHHHHHHHHHHHHTT--SEEEEEE--SSTHHHHHHHHHHTT-EEEEE-HHHHHHHHHHTT-----HHHHHHHHHHHHHHH-PPPP-PPPHHHHHHHHHHHHHHHHHHHHHHHHHHHT-TT--HHHHHHHHHHHHHHHHHHHHHHHHHHHHHHHSHHHHHHHHHHHTSTT--HHHHHHHHHH--GGG--SHHHHHHHTT-S-EEE-SSS-EEE------SSGGGHHHHHHHHHH-HHHHTTS---